Protein AF-A0A284SAA5-F1 (afdb_monomer_lite)

Foldseek 3Di:
DDDDDDDDPVVQVVLVVVLVVLVVLLVVLVVVLVVLCVVQVNDDPDGDLVVSLVSQVVVCVVVVPPDDSNPSSVSNVVSVVVSVVSVVPDDDPPDDDPDPPDDPPLPPLQLDAEEQEFAQPDVPHGHPCSQVVSVVVLCCSCVVVVHDNVRYHAAYRDPVQVDPPRLNHPDPCSVVVVVVCVVPPPSNDDPNDPDPPPPPDDD

Sequence (203 aa):
MPRGRLAPADSADTTLLELEQTAEQIHQLEEVELELAKQLGMSGEDIDSVAVLLKTKNKVLSNGDYSSTLGRPHKLHRLRLQYSRCQRSLPVELEVCPSLPDPPHHVDASRFWAILIGIDDYTYYPLHGCVSDVRSMERYLTEVLGIPSDRIQLLLGSKEHASPEDPMKPSRDHITGALLSIITNSQIAHGDVRDRRNLEKVN

Secondary structure (DSSP, 8-state):
-----PPPTHHHHHHHHHHHHHHHHHHHHHHHHHHHHHHTT--SSS--HHHHHHHHHHHHHHHS--SSTTHHHHHHHHHHHHHHHHHHTS-----PPPPPSS------GGG--EEEEEE---SSS--SSHHHHHHHHHHIIIIIS---GGGEEEEEESGGG-STT-TTS--HHHHHHHHHHHHH-TTS-BTTB--TT-SS---

pLDDT: mean 76.21, std 15.26, range [36.81, 95.94]

Radius of gyration: 23.46 Å; chains: 1; bounding box: 58×45×58 Å

Organism: Armillaria ostoyae (NCBI:txid47428)

Structure (mmCIF, N/CA/C/O backbone):
data_AF-A0A284SAA5-F1
#
_entry.id   AF-A0A284SAA5-F1
#
loop_
_atom_site.group_PDB
_atom_site.id
_atom_site.type_symbol
_atom_site.label_atom_id
_atom_site.label_alt_id
_atom_site.label_comp_id
_atom_site.label_asym_id
_atom_site.label_entity_id
_atom_site.label_seq_id
_atom_site.pdbx_PDB_ins_code
_atom_site.Cartn_x
_atom_site.Cartn_y
_atom_site.Cartn_z
_atom_site.occupancy
_atom_site.B_iso_or_equiv
_atom_site.auth_seq_id
_atom_site.auth_comp_id
_atom_site.auth_asym_id
_atom_site.auth_atom_id
_atom_site.pdbx_PDB_model_num
ATOM 1 N N . MET A 1 1 ? 19.115 7.788 28.101 1.00 36.81 1 MET A N 1
ATOM 2 C CA . MET A 1 1 ? 19.080 9.050 27.333 1.00 36.81 1 MET A CA 1
ATOM 3 C C . MET A 1 1 ? 20.026 8.932 26.142 1.00 36.81 1 MET A C 1
ATOM 5 O O . MET A 1 1 ? 21.224 9.107 26.344 1.00 36.81 1 MET A O 1
ATOM 9 N N . PRO A 1 2 ? 19.575 8.560 24.931 1.00 40.44 2 PRO A N 1
ATOM 10 C CA . PRO A 1 2 ? 20.445 8.617 23.768 1.00 40.44 2 PRO A CA 1
ATOM 11 C C . PRO A 1 2 ? 20.457 10.048 23.217 1.00 40.44 2 PRO A C 1
ATOM 13 O O . PRO A 1 2 ? 19.419 10.685 23.058 1.00 40.44 2 PRO A O 1
ATOM 16 N N . ARG A 1 3 ? 21.668 10.559 22.989 1.00 38.16 3 ARG A N 1
ATOM 17 C CA . ARG A 1 3 ? 21.947 11.874 22.410 1.00 38.16 3 ARG A CA 1
ATOM 18 C C . ARG A 1 3 ? 21.373 11.945 20.995 1.00 38.16 3 ARG A C 1
ATOM 20 O O . ARG A 1 3 ? 21.777 11.160 20.138 1.00 38.16 3 ARG A O 1
ATOM 27 N N . GLY A 1 4 ? 20.480 12.906 20.764 1.00 36.94 4 GLY A N 1
ATOM 28 C CA . GLY A 1 4 ? 20.061 13.312 19.428 1.00 36.94 4 GLY A CA 1
ATOM 29 C C . GLY A 1 4 ? 21.285 13.738 18.626 1.00 36.94 4 GLY A C 1
ATOM 30 O O . GLY A 1 4 ? 21.995 14.673 18.996 1.00 36.94 4 GLY A O 1
ATOM 31 N N . ARG A 1 5 ? 21.575 12.993 17.564 1.00 38.66 5 ARG A N 1
ATOM 32 C CA . ARG A 1 5 ? 22.619 13.321 16.602 1.00 38.66 5 ARG A CA 1
ATOM 33 C C . ARG A 1 5 ? 21.983 14.315 15.624 1.00 38.66 5 ARG A C 1
ATOM 35 O O . ARG A 1 5 ? 21.211 13.895 14.771 1.00 38.66 5 ARG A O 1
ATOM 42 N N . LEU A 1 6 ? 22.238 15.616 15.793 1.00 43.91 6 LEU A N 1
ATOM 43 C CA . LEU A 1 6 ? 21.929 16.597 14.748 1.00 43.91 6 LEU A CA 1
ATOM 44 C C . LEU A 1 6 ? 22.722 16.198 13.497 1.00 43.91 6 LEU A C 1
ATOM 46 O O . LEU A 1 6 ? 23.946 16.063 13.561 1.00 43.91 6 LEU A O 1
ATOM 50 N N . ALA A 1 7 ? 22.026 15.977 12.384 1.00 45.56 7 ALA A N 1
ATOM 51 C CA . ALA A 1 7 ? 22.670 15.890 11.082 1.00 45.56 7 ALA A CA 1
ATOM 52 C C . ALA A 1 7 ? 23.285 17.265 10.742 1.00 45.56 7 ALA A C 1
ATOM 54 O O . ALA A 1 7 ? 22.670 18.290 11.049 1.00 45.56 7 ALA A O 1
ATOM 55 N N . PRO A 1 8 ? 24.496 17.321 10.162 1.00 43.97 8 PRO A N 1
ATOM 56 C CA . PRO A 1 8 ? 25.106 18.582 9.758 1.00 43.97 8 PRO A CA 1
ATOM 57 C C . PRO A 1 8 ? 24.296 19.216 8.618 1.00 43.97 8 PRO A C 1
ATOM 59 O O . PRO A 1 8 ? 23.890 18.520 7.685 1.00 43.97 8 PRO A O 1
ATOM 62 N N . ALA A 1 9 ? 24.083 20.533 8.692 1.00 51.59 9 ALA A N 1
ATOM 63 C CA . ALA A 1 9 ? 23.355 21.321 7.692 1.00 51.59 9 ALA A CA 1
ATOM 64 C C . ALA A 1 9 ? 23.913 21.148 6.260 1.00 51.59 9 ALA A C 1
ATOM 66 O O . ALA A 1 9 ? 23.144 21.168 5.304 1.00 51.59 9 ALA A O 1
ATOM 67 N N . ASP A 1 10 ? 25.207 20.838 6.123 1.00 53.09 10 ASP A N 1
ATOM 68 C CA . ASP A 1 10 ? 25.881 20.550 4.843 1.00 53.09 10 ASP A CA 1
ATOM 69 C C . ASP A 1 10 ? 25.335 19.308 4.102 1.00 53.09 10 ASP A C 1
ATOM 71 O O . ASP A 1 10 ? 25.523 19.156 2.893 1.00 53.09 10 ASP A O 1
ATOM 75 N N . SER A 1 11 ? 24.647 18.397 4.801 1.00 58.50 11 SER A N 1
ATOM 76 C CA . SER A 1 11 ? 24.090 17.177 4.192 1.00 58.50 11 SER A CA 1
ATOM 77 C C . SER A 1 11 ? 22.811 17.423 3.381 1.00 58.50 11 SER A C 1
ATOM 79 O O . SER A 1 11 ? 22.546 16.700 2.420 1.00 58.50 11 SER A O 1
ATOM 81 N N . ALA A 1 12 ? 22.035 18.454 3.725 1.00 60.38 12 ALA A N 1
ATOM 82 C CA . ALA A 1 12 ? 20.797 18.796 3.022 1.00 60.38 12 ALA A CA 1
ATOM 83 C C . ALA A 1 12 ? 21.077 19.477 1.671 1.00 60.38 12 ALA A C 1
ATOM 85 O O . ALA A 1 12 ? 20.437 19.176 0.669 1.00 60.38 12 ALA A O 1
ATOM 86 N N . ASP A 1 13 ? 22.095 20.335 1.626 1.00 65.38 13 ASP A N 1
ATOM 87 C CA . ASP A 1 13 ? 22.487 21.053 0.407 1.00 65.38 13 ASP A CA 1
ATOM 88 C C . ASP A 1 13 ? 23.122 20.104 -0.625 1.00 65.38 13 ASP A C 1
ATOM 90 O O . ASP A 1 13 ? 22.831 20.148 -1.820 1.00 65.38 13 ASP A O 1
ATOM 94 N N . THR A 1 14 ? 23.920 19.144 -0.141 1.00 72.44 14 THR A N 1
ATOM 95 C CA . THR A 1 14 ? 24.509 18.089 -0.980 1.00 72.44 14 THR A CA 1
ATOM 96 C C . THR A 1 14 ? 23.432 17.168 -1.574 1.00 72.44 14 THR A C 1
ATOM 98 O O . THR A 1 14 ? 23.512 16.790 -2.741 1.00 72.44 14 THR A O 1
ATOM 101 N N . THR A 1 15 ? 22.391 16.832 -0.802 1.00 70.44 15 THR A N 1
ATOM 102 C CA . THR A 1 15 ? 21.300 15.954 -1.269 1.00 70.44 15 THR A CA 1
ATOM 103 C C . THR A 1 15 ? 20.369 16.635 -2.274 1.00 70.44 15 THR A C 1
ATOM 105 O O . THR A 1 15 ? 19.866 15.961 -3.174 1.00 70.44 15 THR A O 1
ATOM 108 N N . LEU A 1 16 ? 20.178 17.956 -2.184 1.00 76.56 16 LEU A N 1
ATOM 109 C CA . LEU A 1 16 ? 19.440 18.737 -3.185 1.00 76.56 16 LEU A CA 1
ATOM 110 C C . LEU A 1 16 ? 20.162 18.780 -4.539 1.00 76.56 16 LEU A C 1
ATOM 112 O O . LEU A 1 16 ? 19.539 18.518 -5.567 1.00 76.56 16 LEU A O 1
ATOM 116 N N . LEU A 1 17 ? 21.479 19.009 -4.546 1.00 79.88 17 LEU A N 1
ATOM 117 C CA . LEU A 1 17 ? 22.280 18.986 -5.776 1.00 79.88 17 LEU A CA 1
ATOM 118 C C . LEU A 1 17 ? 22.277 17.603 -6.449 1.00 79.88 17 LEU A C 1
ATOM 120 O O . LEU A 1 17 ? 22.154 17.497 -7.670 1.00 79.88 17 LEU A O 1
ATOM 124 N N . GLU A 1 18 ? 22.372 16.524 -5.667 1.00 79.88 18 GLU A N 1
ATOM 125 C CA . GLU A 1 18 ? 22.265 15.155 -6.190 1.00 79.88 18 GLU A CA 1
ATOM 126 C C . GLU A 1 18 ? 20.869 14.855 -6.766 1.00 79.88 18 GLU A C 1
ATOM 128 O O . GLU A 1 18 ? 20.751 14.137 -7.766 1.00 79.88 18 GLU A O 1
ATOM 133 N N . LEU A 1 19 ? 19.808 15.407 -6.168 1.00 82.56 19 LEU A N 1
ATOM 134 C CA . LEU A 1 19 ? 18.435 15.288 -6.664 1.00 82.56 19 LEU A CA 1
ATOM 135 C C . LEU A 1 19 ? 18.248 15.999 -8.004 1.00 82.56 19 LEU A C 1
ATOM 137 O O . LEU A 1 19 ? 17.677 15.397 -8.915 1.00 82.56 19 LEU A O 1
ATOM 141 N N . GLU A 1 20 ? 18.751 17.226 -8.146 1.00 84.19 20 GLU A N 1
ATOM 142 C CA . GLU A 1 20 ? 18.695 17.984 -9.403 1.00 84.19 20 GLU A CA 1
ATOM 143 C C . GLU A 1 20 ? 19.435 17.253 -10.530 1.00 84.19 20 GLU A C 1
ATOM 145 O O . GLU A 1 20 ? 18.874 17.027 -11.604 1.00 84.19 20 GLU A O 1
ATOM 150 N N . GLN A 1 21 ? 20.653 16.774 -10.262 1.00 86.00 21 GLN A N 1
ATOM 151 C CA . GLN A 1 21 ? 21.430 15.999 -11.236 1.00 86.00 21 GLN A CA 1
ATOM 152 C C . GLN A 1 21 ? 20.744 14.685 -11.622 1.00 86.00 21 GLN A C 1
ATOM 154 O O . GLN A 1 21 ? 20.796 14.254 -12.778 1.00 86.00 21 GLN A O 1
ATOM 159 N N . THR A 1 22 ? 20.103 14.019 -10.661 1.00 84.50 22 THR A N 1
ATOM 160 C CA . THR A 1 22 ? 19.357 12.785 -10.927 1.00 84.50 22 THR A CA 1
ATOM 161 C C . THR A 1 22 ? 18.105 13.077 -11.757 1.00 84.50 22 THR A C 1
ATOM 163 O O . THR A 1 22 ? 17.819 12.322 -12.685 1.00 84.50 22 THR A O 1
ATOM 166 N N . ALA A 1 23 ? 17.393 14.175 -11.481 1.00 86.50 23 ALA A N 1
ATOM 167 C CA . ALA A 1 23 ? 16.218 14.602 -12.241 1.00 86.50 23 ALA A CA 1
ATOM 168 C C . ALA A 1 23 ? 16.563 14.903 -13.705 1.00 86.50 23 ALA A C 1
ATOM 170 O O . ALA A 1 23 ? 15.871 14.435 -14.609 1.00 86.50 23 ALA A O 1
ATOM 171 N N . GLU A 1 24 ? 17.672 15.601 -13.953 1.00 88.31 24 GLU A N 1
ATOM 172 C CA . GLU A 1 24 ? 18.126 15.897 -15.313 1.00 88.31 24 GLU A CA 1
ATOM 173 C C . GLU A 1 24 ? 18.478 14.613 -16.086 1.00 88.31 24 GLU A C 1
ATOM 175 O O . GLU A 1 24 ? 18.080 14.435 -17.239 1.00 88.31 24 GLU A O 1
ATOM 180 N N . GLN A 1 25 ? 19.151 13.655 -15.435 1.00 86.44 25 GLN A N 1
ATOM 181 C CA . GLN A 1 25 ? 19.446 12.355 -16.047 1.00 86.44 25 GLN A CA 1
ATOM 182 C C . GLN A 1 25 ? 18.196 11.505 -16.301 1.00 86.44 25 GLN A C 1
ATOM 184 O O . GLN A 1 25 ? 18.177 10.736 -17.266 1.00 86.44 25 GLN A O 1
ATOM 189 N N . ILE A 1 26 ? 17.177 11.600 -15.439 1.00 88.25 26 ILE A N 1
ATOM 190 C CA . ILE A 1 26 ? 15.879 10.951 -15.657 1.00 88.25 26 ILE A CA 1
ATOM 191 C C . ILE A 1 26 ? 15.242 11.535 -16.915 1.00 88.25 26 ILE A C 1
ATOM 193 O O . ILE A 1 26 ? 14.952 10.771 -17.832 1.00 88.25 26 ILE A O 1
ATOM 197 N N . HIS A 1 27 ? 15.135 12.862 -17.008 1.00 88.00 27 HIS A N 1
ATOM 198 C CA . HIS A 1 27 ? 14.504 13.540 -18.139 1.00 88.00 27 HIS A CA 1
ATOM 199 C C . HIS A 1 27 ? 15.130 13.146 -19.488 1.00 88.00 27 HIS A C 1
ATOM 201 O O . HIS A 1 27 ? 14.430 12.766 -20.424 1.00 88.00 27 HIS A O 1
ATOM 207 N N . GLN A 1 28 ? 16.464 13.106 -19.568 1.00 84.44 28 GLN A N 1
ATOM 208 C CA . GLN A 1 28 ? 17.183 12.685 -20.782 1.00 84.44 28 GLN A CA 1
ATOM 209 C C . GLN A 1 28 ? 16.913 11.227 -21.196 1.00 84.44 28 GLN A C 1
ATOM 211 O O . GLN A 1 28 ? 17.099 10.848 -22.355 1.00 84.44 28 GLN A O 1
ATOM 216 N N . LEU A 1 29 ? 16.550 10.363 -20.247 1.00 84.12 29 LEU A N 1
ATOM 217 C CA . LEU A 1 29 ? 16.277 8.952 -20.505 1.00 84.12 29 LEU A CA 1
ATOM 218 C C . LEU A 1 29 ? 14.786 8.667 -20.734 1.00 84.12 29 LEU A C 1
ATOM 220 O O . LEU A 1 29 ? 14.468 7.623 -21.301 1.00 84.12 29 LEU A O 1
ATOM 224 N N . GLU A 1 30 ? 13.890 9.583 -20.371 1.00 85.94 30 GLU A N 1
ATOM 225 C CA . GLU A 1 30 ? 12.446 9.466 -20.611 1.00 85.94 30 GLU A CA 1
ATOM 226 C C . GLU A 1 30 ? 12.093 9.498 -22.097 1.00 85.94 30 GLU A C 1
ATOM 228 O O . GLU A 1 30 ? 11.269 8.706 -22.552 1.00 85.94 30 GLU A O 1
ATOM 233 N N . GLU A 1 31 ? 12.794 10.307 -22.894 1.00 84.31 31 GLU A N 1
ATOM 234 C CA . GLU A 1 31 ? 12.625 10.310 -24.355 1.00 84.31 31 GLU A CA 1
ATOM 235 C C . GLU A 1 31 ? 12.902 8.930 -24.979 1.00 84.31 31 GLU A C 1
ATOM 237 O O . GLU A 1 31 ? 12.264 8.517 -25.948 1.00 84.31 31 GLU A O 1
ATOM 242 N N . VAL A 1 32 ? 13.828 8.173 -24.387 1.00 82.44 32 VAL A N 1
ATOM 243 C CA . VAL A 1 32 ? 14.193 6.816 -24.821 1.00 82.44 32 VAL A CA 1
ATOM 244 C C . VAL A 1 32 ? 13.094 5.822 -24.490 1.00 82.44 32 VAL A C 1
ATOM 246 O O . VAL A 1 32 ? 12.828 4.908 -25.266 1.00 82.44 32 VAL A O 1
ATOM 249 N N . GLU A 1 33 ? 12.473 5.980 -23.324 1.00 84.00 33 GLU A N 1
ATOM 250 C CA . GLU A 1 33 ? 11.351 5.154 -22.894 1.00 84.00 33 GLU A CA 1
ATOM 251 C C . GLU A 1 33 ? 10.136 5.372 -23.800 1.00 84.00 33 GLU A C 1
ATOM 253 O O . GLU A 1 33 ? 9.520 4.396 -24.227 1.00 84.00 33 GLU A O 1
ATOM 258 N N . LEU A 1 34 ? 9.859 6.624 -24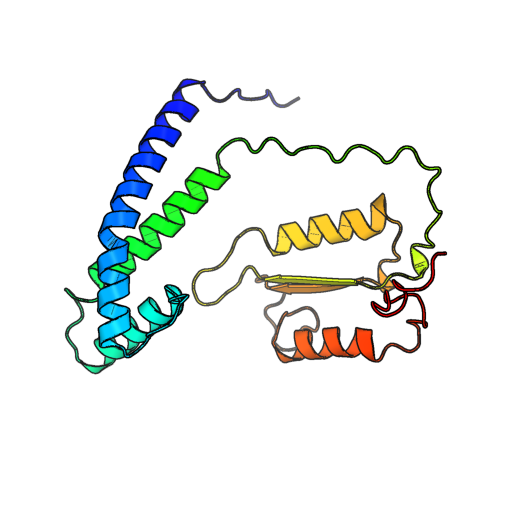.181 1.00 84.88 34 LEU A N 1
ATOM 259 C CA . LEU A 1 34 ? 8.816 6.967 -25.150 1.00 84.88 34 LEU A CA 1
ATOM 260 C C . LEU A 1 34 ? 9.066 6.318 -26.517 1.00 84.88 34 LEU A C 1
ATOM 262 O O . LEU A 1 34 ? 8.145 5.771 -27.127 1.00 84.88 34 LEU A O 1
ATOM 266 N N . GLU A 1 35 ? 10.308 6.345 -27.001 1.00 84.81 35 GLU A N 1
ATOM 267 C CA . GLU A 1 35 ? 10.675 5.706 -28.267 1.00 84.81 35 GLU A CA 1
ATOM 268 C C . GLU A 1 35 ? 10.517 4.177 -28.198 1.00 84.81 35 GLU A C 1
ATOM 270 O O . GLU A 1 35 ? 9.934 3.561 -29.093 1.00 84.81 35 GLU A O 1
ATOM 275 N N . LEU A 1 36 ? 10.947 3.549 -27.100 1.00 83.56 36 LEU A N 1
ATOM 276 C CA . LEU A 1 36 ? 10.760 2.111 -26.881 1.00 83.56 36 LEU A CA 1
ATOM 277 C C . LEU A 1 36 ? 9.282 1.727 -26.776 1.00 83.56 36 LEU A C 1
ATOM 279 O O . LEU A 1 36 ? 8.876 0.707 -27.333 1.00 83.56 36 LEU A O 1
ATOM 283 N N . ALA A 1 37 ? 8.466 2.543 -26.108 1.00 85.25 37 ALA A N 1
ATOM 284 C CA . ALA A 1 37 ? 7.028 2.336 -26.009 1.00 85.25 37 ALA A CA 1
ATOM 285 C C . ALA A 1 37 ? 6.376 2.326 -27.401 1.00 85.25 37 ALA A C 1
ATOM 287 O O . ALA A 1 37 ? 5.660 1.377 -27.734 1.00 85.25 37 ALA A O 1
ATOM 288 N N . LYS A 1 38 ? 6.716 3.296 -28.264 1.00 86.44 38 LYS A N 1
ATOM 289 C CA . LYS A 1 38 ? 6.265 3.330 -29.668 1.00 86.44 38 LYS A CA 1
ATOM 290 C C . LYS A 1 38 ? 6.687 2.074 -30.432 1.00 86.44 38 LYS A C 1
ATOM 292 O O . LYS A 1 38 ? 5.850 1.438 -31.071 1.00 86.44 38 LYS A O 1
ATOM 297 N N . GLN A 1 39 ? 7.950 1.657 -30.314 1.00 83.38 39 GLN A N 1
ATOM 298 C CA . GLN A 1 39 ? 8.472 0.439 -30.957 1.00 83.38 39 GLN A CA 1
ATOM 299 C C . GLN A 1 39 ? 7.820 -0.862 -30.461 1.00 83.38 39 GLN A C 1
ATOM 301 O O . GLN A 1 39 ? 7.919 -1.903 -31.120 1.00 83.38 39 GLN A O 1
ATOM 306 N N . LEU A 1 40 ? 7.192 -0.830 -29.287 1.00 80.75 40 LEU A N 1
ATOM 307 C CA . LEU A 1 40 ? 6.469 -1.945 -28.676 1.00 80.75 40 LEU A CA 1
ATOM 308 C C . LEU A 1 40 ? 4.948 -1.850 -28.874 1.00 80.75 40 LEU A C 1
ATOM 310 O O . LEU A 1 40 ? 4.218 -2.682 -28.331 1.00 80.75 40 LEU A O 1
ATOM 314 N N . GLY A 1 41 ? 4.464 -0.857 -29.630 1.00 82.62 41 GLY A N 1
ATOM 315 C CA . GLY A 1 41 ? 3.034 -0.627 -29.851 1.00 82.62 41 GLY A CA 1
ATOM 316 C C . GLY A 1 41 ? 2.288 -0.176 -28.591 1.00 82.62 41 GLY A C 1
ATOM 317 O O . GLY A 1 41 ? 1.088 -0.401 -28.468 1.00 82.62 41 GLY A O 1
ATOM 318 N N . MET A 1 42 ? 2.997 0.414 -27.628 1.00 79.81 42 MET A N 1
ATOM 319 C CA . MET A 1 42 ? 2.431 1.003 -26.419 1.00 79.81 42 MET A CA 1
ATOM 320 C C . MET A 1 42 ? 2.243 2.499 -26.668 1.00 79.81 42 MET A C 1
ATOM 322 O O . MET A 1 42 ? 3.152 3.290 -26.444 1.00 79.81 42 MET A O 1
ATOM 326 N N . SER A 1 43 ? 1.080 2.882 -27.195 1.00 69.00 43 SER A N 1
ATOM 327 C CA . SER A 1 43 ? 0.691 4.285 -27.365 1.00 69.00 43 SER A CA 1
ATOM 328 C C . SER A 1 43 ? -0.531 4.588 -26.501 1.00 69.00 43 SER A C 1
ATOM 330 O O . SER A 1 43 ? -1.583 3.981 -26.701 1.00 69.00 43 SER A O 1
ATOM 332 N N . GLY A 1 44 ? -0.393 5.516 -25.561 1.00 68.12 44 GLY A N 1
ATOM 333 C CA . GLY A 1 44 ? -1.453 5.988 -24.673 1.00 68.12 44 GLY A CA 1
ATOM 334 C C . GLY A 1 44 ? -1.059 7.320 -24.037 1.00 68.12 44 GLY A C 1
ATOM 335 O O . GLY A 1 44 ? 0.103 7.715 -24.121 1.00 68.12 44 GLY A O 1
ATOM 336 N N . GLU A 1 45 ? -2.031 8.009 -23.439 1.00 67.69 45 GLU A N 1
ATOM 337 C CA . GLU A 1 45 ? -1.833 9.292 -22.741 1.00 67.69 45 GLU A CA 1
ATOM 338 C C . GLU A 1 45 ? -0.978 9.131 -21.467 1.00 67.69 45 GLU A C 1
ATOM 340 O O . GLU A 1 45 ? -0.320 10.074 -21.042 1.00 67.69 45 GLU A O 1
ATOM 345 N N . ASP A 1 46 ? -0.912 7.905 -20.931 1.00 70.19 46 ASP A N 1
ATOM 346 C CA . ASP A 1 46 ? -0.053 7.500 -19.819 1.00 70.19 46 ASP A CA 1
ATOM 347 C C . ASP A 1 46 ? 0.702 6.208 -20.191 1.00 70.19 46 ASP A C 1
ATOM 349 O O . ASP A 1 46 ? 0.105 5.143 -20.391 1.00 70.19 46 ASP A O 1
ATOM 353 N N . ILE A 1 47 ? 2.018 6.313 -20.388 1.00 76.69 47 ILE A N 1
ATOM 354 C CA . ILE A 1 47 ? 2.875 5.183 -20.760 1.00 76.69 47 ILE A CA 1
ATOM 355 C C . ILE A 1 47 ? 3.417 4.558 -19.477 1.00 76.69 47 ILE A C 1
ATOM 357 O O . ILE A 1 47 ? 4.290 5.118 -18.821 1.00 76.69 47 ILE A O 1
ATOM 361 N N . ASP A 1 48 ? 2.941 3.353 -19.156 1.00 82.06 48 ASP A N 1
ATOM 362 C CA . ASP A 1 48 ? 3.445 2.581 -18.018 1.00 82.06 48 ASP A CA 1
ATOM 363 C C . ASP A 1 48 ? 4.908 2.158 -18.249 1.00 82.06 48 ASP A C 1
ATOM 365 O O . ASP A 1 48 ? 5.213 1.181 -18.944 1.00 82.06 48 ASP A O 1
ATOM 369 N N . SER A 1 49 ? 5.817 2.896 -17.615 1.00 77.88 49 SER A N 1
ATOM 370 C CA . SER A 1 49 ? 7.260 2.667 -17.609 1.00 77.88 49 SER A CA 1
ATOM 371 C C . SER A 1 49 ? 7.661 1.245 -17.195 1.00 77.88 49 SER A C 1
ATOM 373 O O . SER A 1 49 ? 8.601 0.664 -17.745 1.00 77.88 49 SER A O 1
ATOM 375 N N . VAL A 1 50 ? 6.950 0.643 -16.234 1.00 79.56 50 VAL A N 1
ATOM 376 C CA . VAL A 1 50 ? 7.238 -0.719 -15.759 1.00 79.56 50 VAL A CA 1
ATOM 377 C C . VAL A 1 50 ? 6.854 -1.728 -16.833 1.00 79.56 50 VAL A C 1
ATOM 379 O O . VAL A 1 50 ? 7.625 -2.649 -17.128 1.00 79.56 50 VAL A O 1
ATOM 382 N N . ALA A 1 51 ? 5.706 -1.529 -17.477 1.00 83.56 51 ALA A N 1
ATOM 383 C CA . ALA A 1 51 ? 5.287 -2.356 -18.598 1.00 83.56 51 ALA A CA 1
ATOM 384 C C . ALA A 1 51 ? 6.228 -2.216 -19.809 1.00 83.56 51 ALA A C 1
ATOM 386 O O . ALA A 1 51 ? 6.531 -3.230 -20.448 1.00 83.56 51 ALA A O 1
ATOM 387 N N . VAL A 1 52 ? 6.746 -1.015 -20.100 1.00 84.06 52 VAL A N 1
ATOM 388 C CA . VAL A 1 52 ? 7.757 -0.799 -21.153 1.00 84.06 52 VAL A CA 1
ATOM 389 C C . VAL A 1 52 ? 9.042 -1.560 -20.828 1.00 84.06 52 VAL A C 1
ATOM 391 O O . VAL A 1 52 ? 9.554 -2.288 -21.684 1.00 84.06 52 VAL A O 1
ATOM 394 N N . LEU A 1 53 ? 9.541 -1.473 -19.591 1.00 81.94 53 LEU A N 1
ATOM 395 C CA . LEU A 1 53 ? 10.734 -2.200 -19.150 1.00 81.94 53 LEU A CA 1
ATOM 396 C C . LEU A 1 53 ? 10.550 -3.722 -19.263 1.00 81.94 53 LEU A C 1
ATOM 398 O O . LEU A 1 53 ? 11.411 -4.410 -19.816 1.00 81.94 53 LEU A O 1
ATOM 402 N N . LEU A 1 54 ? 9.421 -4.252 -18.782 1.00 81.25 54 LEU A N 1
ATOM 403 C CA . LEU A 1 54 ? 9.105 -5.683 -18.833 1.00 81.25 54 LEU A CA 1
ATOM 404 C C . LEU A 1 54 ? 8.983 -6.193 -20.272 1.00 81.25 54 LEU A C 1
ATOM 406 O O . LEU A 1 54 ? 9.574 -7.217 -20.618 1.00 81.25 54 LEU A O 1
ATOM 410 N N . LYS A 1 55 ? 8.264 -5.473 -21.139 1.00 82.00 55 LYS A N 1
ATOM 411 C CA . LYS A 1 55 ? 8.131 -5.846 -22.554 1.00 82.00 55 LYS A CA 1
ATOM 412 C C . LYS A 1 55 ? 9.454 -5.743 -23.304 1.00 82.00 55 LYS A C 1
ATOM 414 O O . LYS A 1 55 ? 9.765 -6.641 -24.085 1.00 82.00 55 LYS A O 1
ATOM 419 N N . THR A 1 56 ? 10.257 -4.712 -23.036 1.00 81.94 56 THR A N 1
ATOM 420 C CA . THR A 1 56 ? 11.607 -4.581 -23.608 1.00 81.94 56 THR A CA 1
ATOM 421 C C . THR A 1 56 ? 12.471 -5.768 -23.200 1.00 81.94 56 THR A C 1
ATOM 423 O O . THR A 1 56 ? 13.087 -6.404 -24.053 1.00 81.94 56 THR A O 1
ATOM 426 N N . LYS A 1 57 ? 12.450 -6.139 -21.914 1.00 81.56 57 LYS A N 1
ATOM 427 C CA . LYS A 1 57 ? 13.163 -7.309 -21.394 1.00 81.56 57 LYS A CA 1
ATOM 428 C C . LYS A 1 57 ? 12.724 -8.598 -22.092 1.00 81.56 57 LYS A C 1
ATOM 430 O O . LYS A 1 57 ? 13.575 -9.349 -22.555 1.00 81.56 57 LYS A O 1
ATOM 435 N N . ASN A 1 58 ? 11.420 -8.829 -22.234 1.00 80.88 58 ASN A N 1
ATOM 436 C CA . ASN A 1 58 ? 10.887 -10.020 -22.905 1.00 80.88 58 ASN A CA 1
ATOM 437 C C . ASN A 1 58 ? 11.267 -10.084 -24.395 1.00 80.88 58 ASN A C 1
ATOM 439 O O . ASN A 1 58 ? 11.607 -11.153 -24.905 1.00 80.88 58 ASN A O 1
ATOM 443 N N . LYS A 1 59 ? 11.275 -8.940 -25.089 1.00 79.12 59 LYS A N 1
ATOM 444 C CA . LYS A 1 59 ? 11.706 -8.839 -26.492 1.00 79.12 59 LYS A CA 1
ATOM 445 C C . LYS A 1 59 ? 13.200 -9.133 -26.653 1.00 79.12 59 LYS A C 1
ATOM 447 O O . LYS A 1 59 ? 13.582 -9.868 -27.557 1.00 79.12 59 LYS A O 1
ATOM 452 N N . VAL A 1 60 ? 14.035 -8.615 -25.753 1.00 78.75 60 VAL A N 1
ATOM 453 C CA . VAL A 1 60 ? 15.487 -8.861 -25.738 1.00 78.75 60 VAL A CA 1
ATOM 454 C C . VAL A 1 60 ? 15.811 -10.328 -25.447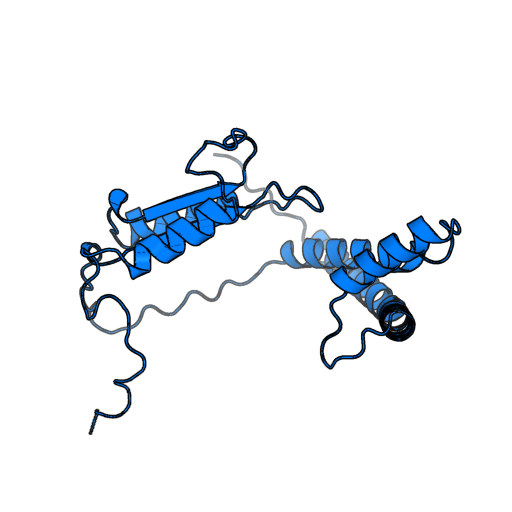 1.00 78.75 60 VAL A C 1
ATOM 456 O O . VAL A 1 60 ? 16.599 -10.928 -26.176 1.00 78.75 60 VAL A O 1
ATOM 459 N N . LEU A 1 61 ? 15.147 -10.927 -24.450 1.00 75.38 61 LEU A N 1
ATOM 460 C CA . LEU A 1 61 ? 15.251 -12.360 -24.132 1.00 75.38 61 LEU A CA 1
ATOM 461 C C . LEU A 1 61 ? 14.944 -13.246 -25.353 1.00 75.38 61 LEU A C 1
ATOM 463 O O . LEU A 1 61 ? 15.535 -14.311 -25.499 1.00 75.38 61 LEU A O 1
ATOM 467 N N . SER A 1 62 ? 14.041 -12.797 -26.229 1.00 74.69 62 SER A N 1
ATOM 468 C CA . SER A 1 62 ? 13.620 -13.541 -27.422 1.00 74.69 62 SER A CA 1
ATOM 469 C C . SER A 1 62 ? 14.561 -13.367 -28.626 1.00 74.69 62 SER A C 1
ATOM 471 O O . SER A 1 62 ? 14.631 -14.262 -29.462 1.00 74.69 62 SER A O 1
ATOM 473 N N . ASN A 1 63 ? 15.292 -12.246 -28.720 1.00 68.44 63 ASN A N 1
ATOM 474 C CA . ASN A 1 63 ? 16.118 -11.889 -29.887 1.00 68.44 63 ASN A CA 1
ATOM 475 C C . ASN A 1 63 ? 17.640 -12.039 -29.680 1.00 68.44 63 ASN A C 1
ATOM 477 O O . ASN A 1 63 ? 18.388 -11.886 -30.640 1.00 68.44 63 ASN A O 1
ATOM 481 N N . GLY A 1 64 ? 18.123 -12.317 -28.464 1.00 60.62 64 GLY A N 1
ATOM 482 C CA . GLY A 1 64 ? 19.542 -12.612 -28.189 1.00 60.62 64 GLY A CA 1
ATOM 483 C C . GLY A 1 64 ? 20.489 -11.402 -28.095 1.00 60.62 64 GLY A C 1
ATOM 484 O O . GLY A 1 64 ? 21.614 -11.556 -27.625 1.00 60.62 64 GLY A O 1
ATOM 485 N N . ASP A 1 65 ? 20.042 -10.194 -28.447 1.00 61.22 65 ASP A N 1
ATOM 486 C CA . ASP A 1 65 ? 20.834 -8.955 -28.378 1.00 61.22 65 ASP A CA 1
ATOM 487 C C . ASP A 1 65 ? 20.677 -8.252 -27.014 1.00 61.22 65 ASP A C 1
ATOM 489 O O . ASP A 1 65 ? 19.904 -7.309 -26.837 1.00 61.22 65 ASP A O 1
ATOM 493 N N . TYR A 1 66 ? 21.397 -8.752 -26.006 1.00 58.81 66 TYR A N 1
ATOM 494 C CA . TYR A 1 66 ? 21.198 -8.380 -24.596 1.00 58.81 66 TYR A CA 1
ATOM 495 C C . TYR A 1 66 ? 21.705 -6.992 -24.178 1.00 58.81 66 TYR A C 1
ATOM 497 O O . TYR A 1 66 ? 21.247 -6.457 -23.167 1.00 58.81 66 TYR A O 1
ATOM 505 N N . SER A 1 67 ? 22.695 -6.427 -24.874 1.00 60.25 67 SER A N 1
ATOM 506 C CA . SER A 1 67 ? 23.595 -5.459 -24.226 1.00 60.25 67 SER A CA 1
ATOM 507 C C . SER A 1 67 ? 23.230 -3.983 -24.435 1.00 60.25 67 SER A C 1
ATOM 509 O O . SER A 1 67 ? 23.277 -3.206 -23.482 1.00 60.25 67 SER A O 1
ATOM 511 N N . SER A 1 68 ? 22.835 -3.569 -25.642 1.00 62.34 68 SER A N 1
ATOM 512 C CA . SER A 1 68 ? 22.677 -2.138 -25.966 1.00 62.34 68 SER A CA 1
ATOM 513 C C . SER A 1 68 ? 21.268 -1.592 -25.704 1.00 62.34 68 SER A C 1
ATOM 515 O O . SER A 1 68 ? 21.116 -0.454 -25.261 1.00 62.34 68 SER A O 1
ATOM 517 N N . THR A 1 69 ? 20.233 -2.402 -25.929 1.00 67.06 69 THR A N 1
ATOM 518 C CA . THR A 1 69 ? 18.821 -1.982 -25.876 1.00 67.06 69 THR A CA 1
ATOM 519 C C . THR A 1 69 ? 18.262 -1.920 -24.453 1.00 67.06 69 THR A C 1
ATOM 521 O O . THR A 1 69 ? 17.457 -1.043 -24.150 1.00 67.06 69 THR A O 1
ATOM 524 N N . LEU A 1 70 ? 18.721 -2.793 -23.549 1.00 74.56 70 LEU A N 1
ATOM 525 C CA . LEU A 1 70 ? 18.212 -2.872 -22.173 1.00 74.56 70 LEU A CA 1
ATOM 526 C C . LEU A 1 70 ? 18.968 -1.967 -21.179 1.00 74.56 70 LEU A C 1
ATOM 528 O O . LEU A 1 70 ? 18.448 -1.648 -20.108 1.00 74.56 70 LEU A O 1
ATOM 532 N N . GLY A 1 71 ? 20.178 -1.515 -21.525 1.00 77.38 71 GLY A N 1
ATOM 533 C CA . GLY A 1 71 ? 21.022 -0.717 -20.629 1.00 77.38 71 GLY A CA 1
ATOM 534 C C . GLY A 1 71 ? 20.408 0.633 -20.241 1.00 77.38 71 GLY A C 1
ATOM 535 O O . GLY A 1 71 ? 20.462 1.025 -19.074 1.00 77.38 71 GLY A O 1
ATOM 536 N N . ARG A 1 72 ? 19.774 1.332 -21.195 1.00 81.00 72 ARG A N 1
ATOM 537 C CA . ARG A 1 72 ? 19.164 2.654 -20.955 1.00 81.00 72 ARG A CA 1
ATOM 538 C C . ARG A 1 72 ? 17.888 2.568 -20.097 1.00 81.00 72 ARG A C 1
ATOM 540 O O . ARG A 1 72 ? 17.844 3.278 -19.093 1.00 81.00 72 ARG A O 1
ATOM 547 N N . PRO A 1 73 ? 16.919 1.670 -20.373 1.00 79.06 73 PRO A N 1
ATOM 548 C CA . PRO A 1 73 ? 15.755 1.466 -19.501 1.00 79.06 73 PRO A CA 1
ATOM 549 C C . PRO A 1 73 ? 16.120 1.027 -18.080 1.00 79.06 73 PRO A C 1
ATOM 551 O O . PRO A 1 73 ? 15.558 1.533 -17.110 1.00 79.06 73 PRO A O 1
ATOM 554 N N . HIS A 1 74 ? 17.104 0.132 -17.924 1.00 81.44 74 HIS A N 1
ATOM 555 C CA . HIS A 1 74 ? 17.584 -0.250 -16.594 1.00 81.44 74 HIS A CA 1
ATOM 556 C C . HIS A 1 74 ? 18.204 0.927 -15.841 1.00 81.44 74 HIS A C 1
ATOM 558 O O . HIS A 1 74 ? 17.957 1.085 -14.643 1.00 81.44 74 HIS A O 1
ATOM 564 N N . LYS A 1 75 ? 18.995 1.758 -16.534 1.00 85.56 75 LYS A N 1
ATOM 565 C CA . LYS A 1 75 ? 19.573 2.971 -15.950 1.00 85.56 75 LYS A CA 1
ATOM 566 C C . LYS A 1 75 ? 18.475 3.940 -15.506 1.00 85.56 75 LYS A C 1
ATOM 568 O O . LYS A 1 75 ? 18.543 4.410 -14.375 1.00 85.56 75 LYS A O 1
ATOM 573 N N . LEU A 1 76 ? 17.459 4.177 -16.339 1.00 83.75 76 LEU A N 1
ATOM 574 C CA . LEU A 1 76 ? 16.317 5.040 -16.017 1.00 83.75 76 LEU A CA 1
ATOM 575 C C . LEU A 1 76 ? 15.563 4.545 -14.779 1.00 83.75 76 LEU A C 1
ATOM 577 O O . LEU A 1 76 ? 15.360 5.305 -13.837 1.00 83.75 76 LEU A O 1
ATOM 581 N N . HIS A 1 77 ? 15.215 3.257 -14.734 1.00 83.19 77 HIS A N 1
ATOM 582 C CA . HIS A 1 77 ? 14.532 2.670 -13.582 1.00 83.19 77 HIS A CA 1
ATOM 583 C C . HIS A 1 77 ? 15.348 2.822 -12.287 1.00 83.19 77 HIS A C 1
ATOM 585 O O . HIS A 1 77 ? 14.809 3.184 -11.241 1.00 83.19 77 HIS A O 1
ATOM 591 N N . ARG A 1 78 ? 16.668 2.603 -12.358 1.00 85.88 78 ARG A N 1
ATOM 592 C CA . ARG A 1 78 ? 17.563 2.789 -11.210 1.00 85.88 78 ARG A CA 1
ATOM 593 C C . ARG A 1 78 ? 17.622 4.249 -10.757 1.00 85.88 78 ARG A C 1
ATOM 595 O O . ARG A 1 78 ? 17.588 4.493 -9.556 1.00 85.88 78 ARG A O 1
ATOM 602 N N . LEU A 1 79 ? 17.712 5.195 -11.695 1.00 83.94 79 LEU A N 1
ATOM 603 C CA . LEU A 1 79 ? 17.733 6.628 -11.391 1.00 83.94 79 LEU A CA 1
ATOM 604 C C . LEU A 1 79 ? 16.419 7.081 -10.752 1.00 83.94 79 LEU A C 1
ATOM 606 O O . LEU A 1 79 ? 16.463 7.756 -9.732 1.00 83.94 79 LEU A O 1
ATOM 610 N N . ARG A 1 80 ? 15.264 6.640 -11.266 1.00 85.81 80 ARG A N 1
ATOM 611 C CA . ARG A 1 80 ? 13.953 6.907 -10.648 1.00 85.81 80 ARG A CA 1
ATOM 612 C C . ARG A 1 80 ? 13.881 6.375 -9.218 1.00 85.81 80 ARG A C 1
ATOM 614 O O . ARG A 1 80 ? 13.473 7.097 -8.316 1.00 85.81 80 ARG A O 1
ATOM 621 N N . LEU A 1 81 ? 14.353 5.148 -8.984 1.00 82.88 81 LEU A N 1
ATOM 622 C CA . LEU A 1 81 ? 14.413 4.576 -7.637 1.00 82.88 81 LEU A CA 1
ATOM 623 C C . LEU A 1 81 ? 15.331 5.384 -6.704 1.00 82.88 81 LEU A C 1
ATOM 625 O O . LEU A 1 81 ? 15.001 5.572 -5.534 1.00 82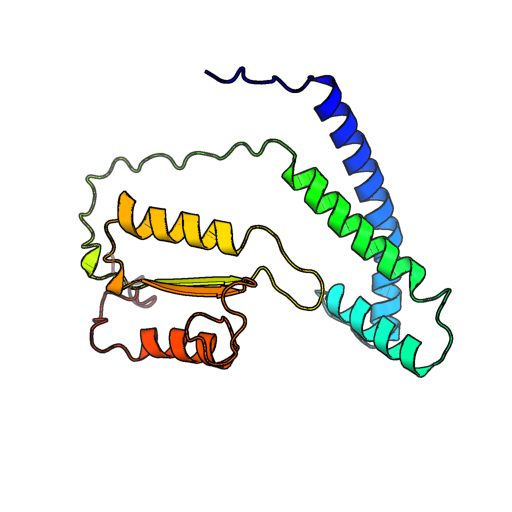.88 81 LEU A O 1
ATOM 629 N N . GLN A 1 82 ? 16.476 5.854 -7.205 1.00 84.00 82 GLN A N 1
ATOM 630 C CA . GLN A 1 82 ? 17.394 6.707 -6.450 1.00 84.00 82 GLN A CA 1
ATOM 631 C C . GLN A 1 82 ? 16.752 8.058 -6.125 1.00 84.00 82 GLN A C 1
ATOM 633 O O . GLN A 1 82 ? 16.742 8.446 -4.961 1.00 84.00 82 GLN A O 1
ATOM 638 N N . TYR A 1 83 ? 16.142 8.713 -7.113 1.00 83.75 83 TYR A N 1
ATOM 639 C CA . TYR A 1 83 ? 15.421 9.970 -6.943 1.00 83.75 83 TYR A CA 1
ATOM 640 C C . TYR A 1 83 ? 14.331 9.845 -5.876 1.00 83.75 83 TYR A C 1
ATOM 642 O O . TYR A 1 83 ? 14.325 10.610 -4.918 1.00 83.75 83 TYR A O 1
ATOM 650 N N . SER A 1 84 ? 13.477 8.817 -5.953 1.00 79.31 84 SER A N 1
ATOM 651 C CA . SER A 1 84 ? 12.430 8.585 -4.950 1.00 79.31 84 SER A CA 1
ATOM 652 C C . SER A 1 84 ? 12.987 8.341 -3.544 1.00 79.31 84 SER A C 1
ATOM 654 O O . SER A 1 84 ? 12.375 8.752 -2.561 1.00 79.31 84 SER A O 1
ATOM 656 N N . ARG A 1 85 ? 14.141 7.673 -3.415 1.00 80.62 85 ARG A N 1
ATOM 657 C CA . ARG A 1 85 ? 14.797 7.468 -2.112 1.00 80.62 85 ARG A CA 1
ATOM 658 C C . ARG A 1 85 ? 15.341 8.777 -1.547 1.00 80.62 85 ARG A C 1
ATOM 660 O O . ARG A 1 85 ? 15.070 9.072 -0.388 1.00 80.62 85 ARG A O 1
ATOM 667 N N . CYS A 1 86 ? 16.050 9.555 -2.363 1.00 77.19 86 CYS A N 1
ATOM 668 C CA . CYS A 1 86 ? 16.583 10.860 -1.974 1.00 77.19 86 CYS A CA 1
ATOM 669 C C . CYS A 1 86 ? 15.453 11.843 -1.624 1.00 77.19 86 CYS A C 1
ATOM 671 O O . CYS A 1 86 ? 15.536 12.566 -0.635 1.00 77.19 86 CYS A O 1
ATOM 673 N N . GLN A 1 87 ? 14.347 11.804 -2.366 1.00 77.81 87 GLN A N 1
ATOM 674 C CA . GLN A 1 87 ? 13.174 12.627 -2.093 1.00 77.81 87 GLN A CA 1
ATOM 675 C C . GLN A 1 87 ? 12.513 12.256 -0.759 1.00 77.81 87 GLN A C 1
ATOM 677 O O . GLN A 1 87 ? 12.133 13.138 -0.002 1.00 77.81 87 GLN A O 1
ATOM 682 N N . ARG A 1 88 ? 12.423 10.962 -0.420 1.00 72.31 88 ARG A N 1
ATOM 683 C CA . ARG A 1 88 ? 11.906 10.515 0.889 1.00 72.31 88 ARG A CA 1
ATOM 684 C C . ARG A 1 88 ? 12.809 10.878 2.065 1.00 72.31 88 ARG A C 1
ATOM 686 O O . ARG A 1 88 ? 12.325 10.926 3.189 1.00 72.31 88 ARG A O 1
ATOM 693 N N . SER A 1 89 ? 14.107 11.076 1.832 1.00 70.31 89 SER A N 1
ATOM 694 C CA . SER A 1 89 ? 15.026 11.548 2.873 1.00 70.31 89 SER A CA 1
ATOM 695 C C . SER A 1 89 ? 14.962 13.057 3.108 1.00 70.31 89 SER A C 1
ATOM 697 O O . SER A 1 89 ? 15.549 13.527 4.082 1.00 70.31 89 SER A O 1
ATOM 699 N N . LEU A 1 90 ? 14.255 13.811 2.258 1.00 76.44 90 LEU A N 1
ATOM 700 C CA . LEU A 1 90 ? 13.994 15.220 2.521 1.00 76.44 90 LEU A CA 1
ATOM 701 C C . LEU A 1 90 ? 12.988 15.362 3.674 1.00 76.44 90 LEU A C 1
ATOM 703 O O . LEU A 1 90 ? 12.052 14.562 3.775 1.00 76.44 90 LEU A O 1
ATOM 707 N N . PRO A 1 91 ? 13.151 16.375 4.541 1.00 68.19 91 PRO A N 1
ATOM 708 C CA . PRO A 1 91 ? 12.174 16.660 5.577 1.00 68.19 91 PRO A CA 1
ATOM 709 C C . PRO A 1 91 ? 10.822 16.974 4.930 1.00 68.19 91 PRO A C 1
ATOM 711 O O . PRO A 1 91 ? 10.689 17.948 4.193 1.00 68.19 91 PRO A O 1
ATOM 714 N N . VAL A 1 92 ? 9.819 16.143 5.211 1.00 64.31 92 VAL A N 1
ATOM 715 C CA . VAL A 1 92 ? 8.425 16.443 4.885 1.00 64.31 92 VAL A CA 1
ATOM 716 C C . VAL A 1 92 ? 7.830 17.152 6.090 1.00 64.31 92 VAL A C 1
ATOM 718 O O . VAL A 1 92 ? 7.726 16.569 7.171 1.00 64.31 92 VAL A O 1
ATOM 721 N N . GLU A 1 93 ? 7.453 18.413 5.910 1.00 60.81 93 GLU A N 1
ATOM 722 C CA . GLU A 1 93 ? 6.623 19.116 6.878 1.00 60.81 93 GLU A CA 1
ATOM 723 C C . GLU A 1 93 ? 5.218 18.513 6.794 1.00 60.81 93 GLU A C 1
ATOM 725 O O . GLU A 1 93 ? 4.462 18.748 5.853 1.00 60.81 93 GLU A O 1
ATOM 730 N N . LEU A 1 94 ? 4.910 17.618 7.733 1.00 57.47 94 LEU A N 1
ATOM 731 C CA . LEU A 1 94 ? 3.570 17.070 7.866 1.00 57.47 94 LEU A CA 1
ATOM 732 C C . LEU A 1 94 ? 2.675 18.189 8.386 1.00 57.47 94 LEU A C 1
ATOM 734 O O . LEU A 1 94 ? 2.731 18.524 9.570 1.00 57.47 94 LEU A O 1
ATOM 738 N N . GLU A 1 95 ? 1.846 18.754 7.510 1.00 56.91 95 GLU A N 1
ATOM 739 C CA . GLU A 1 95 ? 0.766 19.621 7.959 1.00 56.91 95 GLU A CA 1
ATOM 740 C C . GLU A 1 95 ? -0.162 18.811 8.865 1.00 56.91 95 GLU A C 1
ATOM 742 O O . GLU A 1 95 ? -0.887 17.905 8.442 1.00 56.91 95 GLU A O 1
ATOM 747 N N . VAL A 1 96 ? -0.089 19.116 10.158 1.00 55.44 96 VAL A N 1
ATOM 748 C CA . VAL A 1 96 ? -1.003 18.585 11.159 1.00 55.44 96 VAL A CA 1
ATOM 749 C C . VAL A 1 96 ? -2.386 19.099 10.789 1.00 55.44 96 VAL A C 1
ATOM 751 O O . VAL A 1 96 ? -2.623 20.305 10.789 1.00 55.44 96 VAL A O 1
ATOM 754 N N . CYS A 1 97 ? -3.297 18.184 10.459 1.00 49.28 97 CYS A N 1
ATOM 755 C CA . CYS A 1 97 ? -4.685 18.540 10.199 1.00 49.28 97 CYS A CA 1
ATOM 756 C C . CYS A 1 97 ? -5.215 19.359 11.388 1.00 49.28 97 CYS A C 1
ATOM 758 O O . CYS A 1 97 ? -5.121 18.878 12.525 1.00 49.28 97 CYS A O 1
ATOM 760 N N . PRO A 1 98 ? -5.759 20.571 11.173 1.00 55.84 98 PRO A N 1
ATOM 761 C CA . PRO A 1 98 ? -6.345 21.332 12.261 1.00 55.84 98 PRO A CA 1
ATOM 762 C C . PRO A 1 98 ? -7.479 20.503 12.863 1.00 55.84 98 PRO A C 1
ATOM 764 O O . PRO A 1 98 ? -8.377 20.044 12.156 1.00 55.84 98 PRO A O 1
ATOM 767 N N . SER A 1 99 ? -7.414 20.274 14.174 1.00 53.56 99 SER A N 1
ATOM 768 C CA . SER A 1 99 ? -8.498 19.649 14.925 1.00 53.56 99 SER A CA 1
ATOM 769 C C . SER A 1 99 ? -9.790 20.423 14.653 1.00 53.56 99 SER A C 1
ATOM 771 O O . SER A 1 99 ? -9.847 21.620 14.947 1.00 53.56 99 SER A O 1
ATOM 773 N N . LEU A 1 100 ? -10.798 19.764 14.067 1.00 56.59 100 LEU A N 1
ATOM 774 C CA . LEU A 1 100 ? -12.094 20.392 13.808 1.00 56.59 100 LEU A CA 1
ATOM 775 C C . LEU A 1 100 ? -12.662 20.933 15.139 1.00 56.59 100 LEU A C 1
ATOM 777 O O . LEU A 1 100 ? -12.638 20.207 16.132 1.00 56.59 100 LEU A O 1
ATOM 781 N N . PRO A 1 101 ? -13.175 22.175 15.178 1.00 59.59 101 PRO A N 1
ATOM 782 C CA . PRO A 1 101 ? -13.709 22.793 16.394 1.00 59.59 101 PRO A CA 1
ATOM 783 C C . PRO A 1 101 ? -15.098 22.275 16.806 1.00 59.59 101 PRO A C 1
ATOM 785 O O . PRO A 1 101 ? -15.651 22.751 17.798 1.00 59.59 101 PRO A O 1
ATOM 788 N N . ASP A 1 102 ? -15.669 21.317 16.075 1.00 57.47 102 ASP A N 1
ATOM 789 C CA . ASP A 1 102 ? -16.985 20.771 16.392 1.00 57.47 102 ASP A CA 1
ATOM 790 C C . ASP A 1 102 ? -16.908 19.735 17.523 1.00 57.47 102 ASP A C 1
ATOM 792 O O . ASP A 1 102 ? -15.960 18.944 17.580 1.00 57.47 102 ASP A O 1
ATOM 796 N N . PRO A 1 103 ? -17.906 19.693 18.431 1.00 57.41 103 PRO A N 1
ATOM 797 C CA . PRO A 1 103 ? -17.980 18.648 19.440 1.00 57.41 103 PRO A CA 1
ATOM 798 C C . PRO A 1 103 ? -17.950 17.286 18.736 1.00 57.41 103 PRO A C 1
ATOM 800 O O . PRO A 1 103 ? -18.686 17.099 17.755 1.00 57.41 103 PRO A O 1
ATOM 803 N N . PRO A 1 104 ? -17.104 16.345 19.203 1.00 58.44 104 PRO A N 1
ATOM 804 C CA . PRO A 1 104 ? -16.877 15.088 18.515 1.00 58.44 104 PRO A CA 1
ATOM 805 C C . PRO A 1 104 ? -18.227 14.419 18.318 1.00 58.44 104 PRO A C 1
ATOM 807 O O . PRO A 1 104 ? -18.902 14.044 19.279 1.00 58.44 104 PRO A O 1
ATOM 810 N N . HIS A 1 105 ? -18.645 14.307 17.060 1.00 56.69 105 HIS A N 1
ATOM 811 C CA . HIS A 1 105 ? -19.694 13.371 16.714 1.00 56.69 105 HIS A CA 1
ATOM 812 C C . HIS A 1 105 ? -19.150 12.028 17.174 1.00 56.69 105 HIS A C 1
ATOM 814 O O . HIS A 1 105 ? -18.140 11.563 16.650 1.00 56.69 105 HIS A O 1
ATOM 820 N N . HIS A 1 106 ? -19.724 11.490 18.247 1.00 61.50 106 HIS A N 1
ATOM 821 C CA . HIS A 1 106 ? -19.234 10.275 18.871 1.00 61.50 106 HIS A CA 1
ATOM 822 C C . HIS A 1 106 ? -19.597 9.130 17.929 1.00 61.50 106 HIS A C 1
ATOM 824 O O . HIS A 1 106 ? -20.666 8.529 18.032 1.00 61.50 106 HIS A O 1
ATOM 830 N N . VAL A 1 107 ? -18.762 8.916 16.914 1.00 69.56 107 VAL A N 1
ATOM 831 C CA . VAL A 1 107 ? -18.969 7.836 15.968 1.00 69.56 107 VAL A CA 1
ATOM 832 C C . VAL A 1 107 ? -18.654 6.551 16.711 1.00 69.56 107 VAL A C 1
ATOM 834 O O . VAL A 1 107 ? -17.585 6.408 17.300 1.00 69.56 107 VAL A O 1
ATOM 837 N N . ASP A 1 108 ? -19.621 5.643 16.738 1.00 82.38 108 ASP A N 1
ATOM 838 C CA . ASP A 1 108 ? -19.459 4.346 17.376 1.00 82.38 108 ASP A CA 1
ATOM 839 C C . ASP A 1 108 ? -18.423 3.523 16.601 1.00 82.38 108 ASP A C 1
ATOM 841 O O . ASP A 1 108 ? -18.727 2.904 15.579 1.00 82.38 108 ASP A O 1
ATOM 845 N N . ALA A 1 109 ? -17.187 3.547 17.102 1.00 85.25 109 ALA A N 1
ATOM 846 C CA . ALA A 1 109 ? -16.036 2.850 16.546 1.00 85.25 109 ALA A CA 1
ATOM 847 C C . ALA A 1 109 ? -16.270 1.344 16.396 1.00 85.25 109 ALA A C 1
ATOM 849 O O . ALA A 1 109 ? -15.696 0.709 15.509 1.00 85.25 109 ALA A O 1
ATOM 850 N N . SER A 1 110 ? -17.152 0.775 17.229 1.00 85.19 110 SER A N 1
ATOM 851 C CA . SER A 1 110 ? -17.474 -0.639 17.150 1.00 85.19 110 SER A CA 1
ATOM 852 C C . SER A 1 110 ? -18.057 -0.981 15.789 1.00 85.19 110 SER A C 1
ATOM 854 O O . SER A 1 110 ? -17.753 -2.039 15.278 1.00 85.19 110 SER A O 1
ATOM 856 N N . ARG A 1 111 ? -18.794 -0.086 15.126 1.00 85.81 111 ARG A N 1
ATOM 857 C CA . ARG A 1 111 ? -19.448 -0.357 13.836 1.00 85.81 111 ARG A CA 1
ATOM 858 C C . ARG A 1 111 ? -18.497 -0.427 12.641 1.00 85.81 111 ARG A C 1
ATOM 860 O O . ARG A 1 111 ? -18.913 -0.850 11.565 1.00 85.81 111 ARG A O 1
ATOM 867 N N . PHE A 1 112 ? -17.234 -0.051 12.810 1.00 88.44 112 PHE A N 1
ATOM 868 C CA . PHE A 1 112 ? -16.271 -0.067 11.718 1.00 88.44 112 PHE A CA 1
ATOM 869 C C . PHE A 1 112 ? -15.630 -1.432 11.530 1.00 88.44 112 PHE A C 1
ATOM 871 O O . PHE A 1 112 ? -15.358 -2.164 12.479 1.00 88.44 112 PHE A O 1
ATOM 878 N N . TRP A 1 113 ? -15.356 -1.725 10.265 1.00 91.62 113 TRP A N 1
ATOM 879 C CA . TRP A 1 113 ? -14.626 -2.897 9.815 1.00 91.62 113 TRP A CA 1
ATOM 880 C C . TRP A 1 113 ? -13.501 -2.441 8.900 1.00 91.62 113 TRP A C 1
ATOM 882 O O . TRP A 1 113 ? -13.684 -1.518 8.103 1.00 91.62 113 TRP A O 1
ATOM 892 N N . ALA A 1 114 ? -12.345 -3.086 9.008 1.00 92.50 114 ALA A N 1
ATOM 893 C CA . ALA A 1 114 ? -11.181 -2.744 8.206 1.00 92.50 114 ALA A CA 1
ATOM 894 C C . ALA A 1 114 ? -10.468 -3.996 7.700 1.00 92.50 114 ALA A C 1
ATOM 896 O O . ALA A 1 114 ? -10.333 -4.991 8.408 1.00 92.50 114 ALA A O 1
ATOM 897 N N . ILE A 1 115 ? -9.957 -3.907 6.475 1.00 94.38 115 ILE A N 1
ATOM 898 C CA . ILE A 1 115 ? -8.937 -4.818 5.963 1.00 94.38 115 ILE A CA 1
ATOM 899 C C . ILE A 1 115 ? -7.688 -3.988 5.716 1.00 94.38 115 ILE A C 1
ATOM 901 O O . ILE A 1 115 ? -7.739 -3.001 4.981 1.00 94.38 115 ILE A O 1
ATOM 905 N N . LEU A 1 116 ? -6.570 -4.396 6.308 1.00 95.38 116 LEU A N 1
ATOM 906 C CA . LEU A 1 116 ? -5.272 -3.769 6.100 1.00 95.38 116 LEU A CA 1
ATOM 907 C C . LEU A 1 116 ? -4.359 -4.727 5.337 1.00 95.38 116 LEU A C 1
ATOM 909 O O . LEU A 1 116 ? -4.152 -5.864 5.757 1.00 95.38 116 LEU A O 1
ATOM 913 N N . ILE A 1 117 ? -3.811 -4.266 4.212 1.00 95.00 117 ILE A N 1
ATOM 914 C CA . ILE A 1 117 ? -2.991 -5.078 3.306 1.00 95.00 117 ILE A CA 1
ATOM 915 C C . ILE A 1 117 ? -1.628 -4.415 3.156 1.00 95.00 117 ILE A C 1
ATOM 917 O O . ILE A 1 117 ? -1.539 -3.278 2.699 1.00 95.00 117 ILE A O 1
ATOM 921 N N . GLY A 1 118 ? -0.569 -5.126 3.532 1.00 94.62 118 GLY A N 1
ATOM 922 C CA . GLY A 1 118 ? 0.800 -4.619 3.495 1.00 94.62 118 GLY A CA 1
ATOM 923 C C . GLY A 1 118 ? 1.707 -5.675 2.904 1.00 94.62 118 GLY A C 1
ATOM 924 O O . GLY A 1 118 ? 1.852 -6.742 3.485 1.00 94.62 118 GLY A O 1
ATOM 925 N N . ILE A 1 119 ? 2.301 -5.409 1.742 1.00 92.75 119 ILE A N 1
ATOM 926 C CA . ILE A 1 119 ? 3.100 -6.391 1.003 1.00 92.75 119 ILE A CA 1
ATOM 927 C C . ILE A 1 119 ? 4.497 -5.817 0.802 1.00 92.75 119 ILE A C 1
ATOM 929 O O . ILE A 1 119 ? 4.658 -4.850 0.066 1.00 92.75 119 ILE A O 1
ATOM 933 N N . ASP A 1 120 ? 5.496 -6.414 1.446 1.00 89.88 120 ASP A N 1
ATOM 934 C CA . ASP A 1 120 ? 6.904 -6.061 1.235 1.00 89.88 120 ASP A CA 1
ATOM 935 C C . ASP A 1 120 ? 7.591 -7.078 0.307 1.00 89.88 120 ASP A C 1
ATOM 937 O O . ASP A 1 120 ? 8.393 -6.710 -0.553 1.00 89.88 120 ASP A O 1
ATOM 941 N N . ASP A 1 121 ? 7.239 -8.361 0.432 1.00 85.12 121 ASP A N 1
ATOM 942 C CA . ASP A 1 121 ? 7.937 -9.486 -0.208 1.00 85.12 121 ASP A CA 1
ATOM 943 C C . ASP A 1 121 ? 7.521 -9.734 -1.675 1.00 85.12 121 ASP A C 1
ATOM 945 O O . ASP A 1 121 ? 7.180 -10.846 -2.080 1.00 85.12 121 ASP A O 1
ATOM 949 N N . TYR A 1 122 ? 7.531 -8.687 -2.505 1.00 83.62 122 TYR A N 1
ATOM 950 C CA . TYR A 1 122 ? 7.364 -8.842 -3.951 1.00 83.62 122 TYR A CA 1
ATOM 951 C C . TYR A 1 122 ? 8.569 -9.570 -4.561 1.00 83.62 122 TYR A C 1
ATOM 953 O O . TYR A 1 122 ? 9.721 -9.193 -4.343 1.00 83.62 122 TYR A O 1
ATOM 961 N N . THR A 1 123 ? 8.305 -10.583 -5.397 1.00 78.94 123 THR A N 1
ATOM 962 C CA . THR A 1 123 ? 9.346 -11.398 -6.056 1.00 78.94 123 THR A CA 1
ATOM 963 C C . THR A 1 123 ? 10.313 -10.558 -6.891 1.00 78.94 123 THR A C 1
ATOM 965 O O . THR A 1 123 ? 11.507 -10.846 -6.958 1.00 78.94 123 THR A O 1
ATOM 968 N N . TYR A 1 124 ? 9.795 -9.509 -7.527 1.00 74.31 124 TYR A N 1
ATOM 969 C CA . TYR A 1 124 ? 10.574 -8.539 -8.279 1.00 74.31 124 TYR A CA 1
ATOM 970 C C . TYR A 1 124 ? 10.389 -7.182 -7.611 1.00 74.31 124 TYR A C 1
ATOM 972 O O . TYR A 1 124 ? 9.261 -6.712 -7.514 1.00 74.31 124 TYR A O 1
ATOM 980 N N . TYR A 1 125 ? 11.494 -6.563 -7.188 1.00 74.62 125 TYR A N 1
ATOM 981 C CA . TYR A 1 125 ? 11.505 -5.273 -6.487 1.00 74.62 125 TYR A CA 1
ATOM 982 C C . TYR A 1 125 ? 10.797 -5.320 -5.124 1.00 74.62 125 TYR A C 1
ATOM 984 O O . TYR A 1 125 ? 9.740 -4.710 -4.963 1.00 74.62 125 TYR A O 1
ATOM 992 N N . PRO A 1 126 ? 11.378 -6.022 -4.132 1.00 85.25 126 PRO A N 1
ATOM 993 C CA . PRO A 1 126 ? 10.825 -6.033 -2.786 1.00 85.25 126 PRO A CA 1
ATOM 994 C C . PRO A 1 126 ? 10.713 -4.604 -2.252 1.00 85.25 126 PRO A C 1
ATOM 996 O O . PRO A 1 126 ? 11.610 -3.772 -2.445 1.00 85.25 126 PRO A O 1
ATOM 999 N N . LEU A 1 127 ? 9.592 -4.332 -1.596 1.00 86.88 127 LEU A N 1
ATOM 1000 C CA . LEU A 1 127 ? 9.340 -3.066 -0.933 1.00 86.88 127 LEU A CA 1
ATOM 1001 C C . LEU A 1 127 ? 9.803 -3.141 0.521 1.00 86.88 127 LEU A C 1
ATOM 1003 O O . LEU A 1 127 ? 10.046 -4.210 1.085 1.00 86.88 127 LEU A O 1
ATOM 1007 N N . HIS A 1 128 ? 9.959 -1.964 1.112 1.00 85.06 128 HIS A N 1
ATOM 1008 C CA . HIS A 1 128 ? 10.235 -1.812 2.528 1.00 85.06 128 HIS A CA 1
ATOM 1009 C C . HIS A 1 128 ? 9.284 -0.765 3.080 1.00 85.06 128 HIS A C 1
ATOM 1011 O O . HIS A 1 128 ? 9.311 0.384 2.631 1.00 85.06 128 HIS A O 1
ATOM 1017 N N . GLY A 1 129 ? 8.478 -1.173 4.053 1.00 88.38 129 GLY A N 1
ATOM 1018 C CA . GLY A 1 129 ? 7.634 -0.271 4.822 1.00 88.38 129 GLY 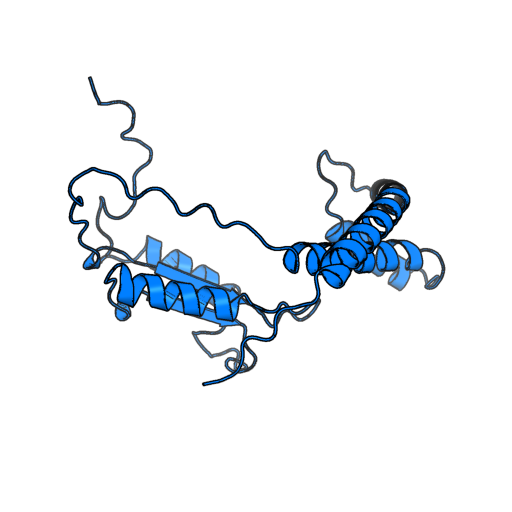A CA 1
ATOM 1019 C C . GLY A 1 129 ? 6.149 -0.576 4.720 1.00 88.38 129 GLY A C 1
ATOM 1020 O O . GLY A 1 129 ? 5.440 -0.221 5.647 1.00 88.38 129 GLY A O 1
ATOM 1021 N N . CYS A 1 130 ? 5.667 -1.316 3.718 1.00 93.00 130 CYS A N 1
ATOM 1022 C CA . CYS A 1 130 ? 4.233 -1.575 3.574 1.00 93.00 130 CYS A CA 1
ATOM 1023 C C . CYS A 1 130 ? 3.678 -2.385 4.753 1.00 93.00 130 CYS A C 1
ATOM 1025 O O . CYS A 1 130 ? 2.571 -2.128 5.223 1.00 93.00 130 CYS A O 1
ATOM 1027 N N . VAL A 1 131 ? 4.452 -3.339 5.283 1.00 90.69 131 VAL A N 1
ATOM 1028 C CA . VAL A 1 131 ? 4.071 -4.050 6.515 1.00 90.69 131 VAL A CA 1
ATOM 1029 C C . VAL A 1 131 ? 4.111 -3.107 7.724 1.00 90.69 131 VAL A C 1
ATOM 1031 O O . VAL A 1 131 ? 3.220 -3.152 8.570 1.00 90.69 131 VAL A O 1
ATOM 1034 N N . SER A 1 132 ? 5.101 -2.213 7.796 1.00 91.94 132 SER A N 1
ATOM 1035 C CA . SER A 1 132 ? 5.206 -1.205 8.863 1.00 91.94 132 SER A CA 1
ATOM 1036 C C . SER A 1 132 ? 4.045 -0.203 8.841 1.00 91.94 132 SER A C 1
ATOM 1038 O O . SER A 1 132 ? 3.550 0.190 9.900 1.00 91.94 132 SER A O 1
ATOM 1040 N N . ASP A 1 133 ? 3.585 0.181 7.651 1.00 95.06 133 ASP A N 1
ATOM 1041 C CA . ASP A 1 133 ? 2.451 1.079 7.439 1.00 95.06 133 ASP A CA 1
ATOM 1042 C C . ASP A 1 133 ? 1.170 0.428 7.961 1.00 95.06 133 ASP A C 1
ATOM 1044 O O . ASP A 1 133 ? 0.433 1.037 8.736 1.00 95.06 133 ASP A O 1
ATOM 1048 N N . VAL A 1 134 ? 0.947 -0.850 7.628 1.00 95.06 134 VAL A N 1
ATOM 1049 C CA . VAL A 1 134 ? -0.192 -1.613 8.154 1.00 95.06 134 VAL A CA 1
ATOM 1050 C C . VAL A 1 134 ? -0.146 -1.724 9.671 1.00 95.06 134 VAL A C 1
ATOM 1052 O O . VAL A 1 134 ? -1.169 -1.501 10.308 1.00 95.06 134 VAL A O 1
ATOM 1055 N N . ARG A 1 135 ? 1.014 -2.014 10.269 1.00 94.12 135 ARG A N 1
ATOM 1056 C CA . ARG A 1 135 ? 1.142 -2.077 11.737 1.00 94.12 135 ARG A CA 1
ATOM 1057 C C . ARG A 1 135 ? 0.840 -0.735 12.400 1.00 94.12 135 ARG A C 1
ATOM 1059 O O . ARG A 1 135 ? 0.184 -0.691 13.437 1.00 94.12 135 ARG A O 1
ATOM 1066 N N . SER A 1 136 ? 1.284 0.360 11.790 1.00 94.12 136 SER A N 1
ATOM 1067 C CA . SER A 1 136 ? 0.982 1.712 12.270 1.00 94.12 136 SER A CA 1
ATOM 1068 C C . SER A 1 136 ? -0.514 2.010 12.179 1.00 94.12 136 SER A C 1
ATOM 1070 O O . SER A 1 136 ? -1.095 2.547 13.122 1.00 94.12 136 SER A O 1
ATOM 1072 N N . MET A 1 137 ? -1.153 1.608 11.079 1.00 95.94 137 MET A N 1
ATOM 1073 C CA . MET A 1 137 ? -2.586 1.791 10.882 1.00 95.94 137 MET A CA 1
ATOM 1074 C C . MET A 1 137 ? -3.413 0.913 11.828 1.00 95.94 137 MET A C 1
ATOM 1076 O O . MET A 1 137 ? -4.347 1.410 12.439 1.00 95.94 137 MET A O 1
ATOM 1080 N N . GLU A 1 138 ? -3.047 -0.356 12.023 1.00 95.56 138 GLU A N 1
ATOM 1081 C CA . GLU A 1 138 ? -3.675 -1.267 12.993 1.00 95.56 138 GLU A CA 1
ATOM 1082 C C . GLU A 1 138 ? -3.694 -0.637 14.390 1.00 95.56 138 GLU A C 1
ATOM 1084 O O . GLU A 1 138 ? -4.738 -0.566 15.044 1.00 95.56 138 GLU A O 1
ATOM 1089 N N . ARG A 1 139 ? -2.544 -0.110 14.818 1.00 94.38 139 ARG A N 1
ATOM 1090 C CA . ARG A 1 139 ? -2.398 0.580 16.097 1.00 94.38 139 ARG A CA 1
ATOM 1091 C C . ARG A 1 139 ? -3.264 1.832 16.175 1.00 94.38 139 ARG A C 1
ATOM 1093 O O . ARG A 1 139 ? -3.919 2.062 17.181 1.00 94.38 139 ARG A O 1
ATOM 1100 N N . TYR A 1 140 ? -3.298 2.635 15.118 1.00 93.94 140 TYR A N 1
ATOM 1101 C CA . TYR A 1 140 ? -4.139 3.827 15.070 1.00 93.94 140 TYR A CA 1
ATOM 1102 C C . TYR A 1 140 ? -5.635 3.481 15.158 1.00 93.94 140 TYR A C 1
ATOM 1104 O O . TYR A 1 140 ? -6.361 4.058 15.967 1.00 93.94 140 TYR A O 1
ATOM 1112 N N . LEU A 1 141 ? -6.096 2.499 14.380 1.00 93.75 141 LEU A N 1
ATOM 1113 C CA . LEU A 1 141 ? -7.492 2.063 14.378 1.00 93.75 141 LEU A CA 1
ATOM 1114 C C . LEU A 1 141 ? -7.922 1.511 15.745 1.00 93.75 141 LEU A C 1
ATOM 1116 O O . LEU A 1 141 ? -9.024 1.802 16.200 1.00 93.75 141 LEU A O 1
ATOM 1120 N N . THR A 1 142 ? -7.056 0.755 16.418 1.00 92.50 142 THR A N 1
ATOM 1121 C CA . THR A 1 142 ? -7.366 0.139 17.718 1.00 92.50 142 THR A CA 1
ATOM 1122 C C . THR A 1 142 ? -7.181 1.100 18.892 1.00 92.50 142 THR A C 1
ATOM 1124 O O . THR A 1 142 ? -8.092 1.259 19.698 1.00 92.50 142 THR A O 1
ATOM 1127 N N . GLU A 1 143 ? -6.030 1.765 18.998 1.00 90.31 143 GLU A N 1
ATOM 1128 C CA . GLU A 1 143 ? -5.672 2.585 20.163 1.00 90.31 143 GLU A CA 1
ATOM 1129 C C . GLU A 1 143 ? -6.252 4.002 20.103 1.00 90.31 143 GLU A C 1
ATOM 1131 O O . GLU A 1 143 ? -6.570 4.568 21.147 1.00 90.31 143 GLU A O 1
ATOM 1136 N N . VAL A 1 144 ? -6.380 4.589 18.906 1.00 88.19 144 VAL A N 1
ATOM 1137 C CA . VAL A 1 144 ? -6.847 5.979 18.745 1.00 88.19 144 VAL A CA 1
ATOM 1138 C C . VAL A 1 144 ? -8.323 6.025 18.383 1.00 88.19 144 VAL A C 1
ATOM 1140 O O . VAL A 1 144 ? -9.072 6.791 18.985 1.00 88.19 144 VAL A O 1
ATOM 1143 N N . LEU A 1 145 ? -8.749 5.208 17.415 1.00 87.75 145 LEU A N 1
ATOM 1144 C CA . LEU A 1 145 ? -10.152 5.176 17.002 1.00 87.75 145 LEU A CA 1
ATOM 1145 C C . LEU A 1 145 ? -11.003 4.206 17.825 1.00 87.75 145 LEU A C 1
ATOM 1147 O O . LEU A 1 145 ? -12.219 4.341 17.801 1.00 87.75 145 LEU A O 1
ATOM 1151 N N . GLY A 1 146 ? -10.410 3.265 18.567 1.00 89.56 146 GLY A N 1
ATOM 1152 C CA . GLY A 1 146 ? -11.158 2.328 19.413 1.00 89.56 146 GLY A CA 1
ATOM 1153 C C . GLY A 1 146 ? -11.885 1.220 18.645 1.00 89.56 146 GLY A C 1
ATOM 1154 O O . GLY A 1 146 ? -12.850 0.656 19.161 1.00 89.56 146 GLY A O 1
ATOM 1155 N N . ILE A 1 147 ? -11.465 0.912 17.414 1.00 92.06 147 ILE A N 1
ATOM 1156 C CA . ILE A 1 147 ? -12.036 -0.186 16.629 1.00 92.06 147 ILE A CA 1
ATOM 1157 C C . ILE A 1 147 ? -11.613 -1.523 17.262 1.00 92.06 147 ILE A C 1
ATOM 1159 O O . ILE A 1 147 ? -10.416 -1.743 17.473 1.00 92.06 147 ILE A O 1
ATOM 1163 N N . PRO A 1 148 ? -12.557 -2.437 17.548 1.00 93.38 148 PRO A N 1
ATOM 1164 C CA . PRO A 1 148 ? -12.238 -3.766 18.057 1.00 93.38 148 PRO A CA 1
ATOM 1165 C C . PRO A 1 148 ? -11.326 -4.553 17.103 1.00 93.38 148 PRO A C 1
ATOM 1167 O O . PRO A 1 148 ? -11.574 -4.603 15.898 1.00 93.38 148 PRO A O 1
ATOM 1170 N N . SER A 1 149 ? -10.279 -5.197 17.629 1.00 91.56 149 SER A N 1
ATOM 1171 C CA . SER A 1 149 ? -9.302 -5.930 16.807 1.00 91.56 149 SER A CA 1
ATOM 1172 C C . SER A 1 149 ? -9.915 -7.087 16.012 1.00 91.56 149 SER A C 1
ATOM 1174 O O . SER A 1 149 ? -9.429 -7.409 14.936 1.00 91.56 149 SER A O 1
ATOM 1176 N N . ASP A 1 150 ? -11.001 -7.692 16.499 1.00 91.25 150 ASP A N 1
ATOM 1177 C CA . ASP A 1 150 ? -11.750 -8.748 15.803 1.00 91.25 150 ASP A CA 1
ATOM 1178 C C . ASP A 1 150 ? -12.503 -8.245 14.556 1.00 91.25 150 ASP A C 1
ATOM 1180 O O . ASP A 1 150 ? -12.940 -9.052 13.735 1.00 91.25 150 ASP A O 1
ATOM 1184 N N . ARG A 1 151 ? -12.604 -6.921 14.374 1.00 91.31 151 ARG A N 1
ATOM 1185 C CA . ARG A 1 151 ? -13.149 -6.267 13.172 1.00 91.31 151 ARG A CA 1
ATOM 1186 C C . ARG A 1 151 ? -12.076 -5.772 12.202 1.00 91.31 151 ARG A C 1
ATOM 1188 O O . ARG A 1 151 ? -12.401 -5.140 11.192 1.00 91.31 151 ARG A O 1
ATOM 1195 N N . ILE A 1 152 ? -10.806 -6.053 12.494 1.00 93.31 152 ILE A N 1
ATOM 1196 C CA . ILE A 1 152 ? -9.663 -5.689 11.658 1.00 93.31 152 ILE A CA 1
ATOM 1197 C C . ILE A 1 152 ? -9.014 -6.969 11.138 1.00 93.31 152 ILE A C 1
ATOM 1199 O O . ILE A 1 152 ? -8.422 -7.740 11.886 1.00 93.31 152 ILE A O 1
ATOM 1203 N N . GLN A 1 153 ? -9.094 -7.184 9.829 1.00 93.56 153 GLN A N 1
ATOM 1204 C CA . GLN A 1 153 ? -8.384 -8.270 9.164 1.00 93.56 153 GLN A CA 1
ATOM 1205 C C . GLN A 1 153 ? -7.057 -7.753 8.601 1.00 93.56 153 GLN A C 1
ATOM 1207 O O . GLN A 1 153 ? -7.017 -6.738 7.905 1.00 93.56 153 GLN A O 1
ATOM 1212 N N . LEU A 1 154 ? -5.967 -8.470 8.870 1.00 93.38 154 LEU A N 1
ATOM 1213 C CA . LEU A 1 154 ? -4.634 -8.138 8.370 1.00 93.38 154 LEU A CA 1
ATOM 1214 C C . LEU A 1 154 ? -4.222 -9.115 7.273 1.00 93.38 154 LEU A C 1
ATOM 1216 O O . LEU A 1 154 ? -4.420 -10.317 7.408 1.00 93.38 154 LEU A O 1
ATOM 1220 N N . LEU A 1 155 ? -3.602 -8.609 6.212 1.00 92.56 155 LEU A N 1
ATOM 1221 C CA . LEU A 1 155 ? -2.944 -9.413 5.187 1.00 92.56 155 LEU A CA 1
ATOM 1222 C C . LEU A 1 155 ? -1.519 -8.884 5.003 1.00 92.56 155 LEU A C 1
ATOM 1224 O O . LEU A 1 155 ? -1.318 -7.801 4.447 1.00 92.56 155 LEU A O 1
ATOM 1228 N N . LEU A 1 156 ? -0.530 -9.630 5.497 1.00 90.94 156 LEU A N 1
ATOM 1229 C CA . LEU A 1 156 ? 0.862 -9.189 5.592 1.00 90.94 156 LEU A CA 1
ATOM 1230 C C . LEU A 1 156 ? 1.777 -10.050 4.722 1.00 90.94 156 LEU A C 1
ATOM 1232 O O . LEU A 1 156 ? 1.979 -11.239 4.952 1.00 90.94 156 LEU A O 1
ATOM 1236 N N . GLY A 1 157 ? 2.359 -9.434 3.702 1.00 82.81 157 GLY A N 1
ATOM 1237 C CA . GLY A 1 157 ? 3.333 -10.039 2.803 1.00 82.81 157 GLY A CA 1
ATOM 1238 C C . GLY A 1 157 ? 4.730 -9.872 3.365 1.00 82.81 157 GLY A C 1
ATOM 1239 O O . GLY A 1 157 ? 5.487 -9.032 2.878 1.00 82.81 157 GLY A O 1
ATOM 1240 N N . SER A 1 158 ? 5.045 -10.649 4.401 1.00 70.25 158 SER A N 1
ATOM 1241 C CA . SER A 1 158 ? 6.386 -10.775 4.970 1.00 70.25 158 SER A CA 1
ATOM 1242 C C . SER A 1 158 ? 6.866 -12.227 4.872 1.00 70.25 158 SER A C 1
ATOM 1244 O O . SER A 1 158 ? 6.073 -13.158 4.721 1.00 70.25 158 SER A O 1
ATOM 1246 N N . LYS A 1 159 ? 8.179 -12.437 5.019 1.00 64.81 159 LYS A N 1
ATOM 1247 C CA . LYS A 1 159 ? 8.788 -13.780 5.042 1.00 64.81 159 LYS A CA 1
ATOM 1248 C C . LYS A 1 159 ? 8.276 -14.675 6.181 1.00 64.81 159 LYS A C 1
ATOM 1250 O O . LYS A 1 159 ? 8.541 -15.872 6.163 1.00 64.81 159 LYS A O 1
ATOM 1255 N N . GLU A 1 160 ? 7.568 -14.110 7.158 1.00 59.69 160 GLU A N 1
ATOM 1256 C CA . GLU A 1 160 ? 6.987 -14.834 8.295 1.00 59.69 160 GLU A CA 1
ATOM 1257 C C . GLU A 1 160 ? 5.755 -15.655 7.872 1.00 59.69 160 GLU A C 1
ATOM 1259 O O . GLU A 1 160 ? 5.520 -16.726 8.424 1.00 59.69 160 GLU A O 1
ATOM 1264 N N . HIS A 1 161 ? 5.048 -15.230 6.817 1.00 60.88 161 HIS A N 1
ATOM 1265 C CA . HIS A 1 161 ? 3.866 -15.896 6.253 1.00 60.88 161 HIS A CA 1
ATOM 1266 C C . HIS A 1 161 ? 4.218 -16.684 4.976 1.00 60.88 161 HIS A C 1
ATOM 1268 O O . HIS A 1 161 ? 3.611 -16.533 3.912 1.00 60.88 161 HIS A O 1
ATOM 1274 N N . ALA A 1 162 ? 5.269 -17.509 5.049 1.00 57.00 162 ALA A N 1
ATOM 1275 C CA . ALA A 1 162 ? 5.807 -18.219 3.886 1.00 57.00 162 ALA A CA 1
ATOM 1276 C C . ALA A 1 162 ? 4.857 -19.309 3.348 1.00 57.00 162 ALA A C 1
ATOM 1278 O O . ALA A 1 162 ? 4.837 -19.569 2.137 1.00 57.00 162 ALA A O 1
ATOM 1279 N N . SER A 1 163 ? 4.042 -19.915 4.221 1.00 63.81 163 SER A N 1
ATOM 1280 C CA . SER A 1 163 ? 3.125 -20.990 3.833 1.00 63.81 163 SER A CA 1
ATOM 1281 C C . SER A 1 163 ? 2.031 -20.474 2.888 1.00 63.81 163 SER A C 1
ATOM 1283 O O . SER A 1 163 ? 1.397 -19.463 3.182 1.00 63.81 163 SER A O 1
ATOM 1285 N N . PRO A 1 164 ? 1.767 -21.143 1.750 1.00 60.81 164 PRO A N 1
ATOM 1286 C CA . PRO A 1 164 ? 0.626 -20.822 0.889 1.00 60.81 164 PRO A CA 1
ATOM 1287 C C . PRO A 1 164 ? -0.724 -20.936 1.608 1.00 60.81 164 PRO A C 1
ATOM 1289 O O . PRO A 1 164 ? -1.667 -20.258 1.219 1.00 60.81 164 PRO A O 1
ATOM 1292 N N . GLU A 1 165 ? -0.795 -21.779 2.639 1.00 64.88 165 GLU A N 1
ATOM 1293 C CA . GLU A 1 165 ? -1.999 -22.051 3.433 1.00 64.88 165 GLU A CA 1
ATOM 1294 C C . GLU A 1 165 ? -2.206 -21.039 4.567 1.00 64.88 165 GLU A C 1
ATOM 1296 O O . GLU A 1 165 ? -3.206 -21.109 5.277 1.00 64.88 165 GLU A O 1
ATOM 1301 N N . ASP A 1 166 ? -1.268 -20.106 4.761 1.00 75.19 166 ASP A N 1
ATOM 1302 C CA . ASP A 1 166 ? -1.406 -19.077 5.781 1.00 75.19 166 ASP A CA 1
ATOM 1303 C C . ASP A 1 166 ? -2.506 -18.078 5.375 1.00 75.19 166 ASP A C 1
ATOM 1305 O O . ASP A 1 166 ? -2.345 -17.372 4.370 1.00 75.19 166 ASP A O 1
ATOM 1309 N N . PRO A 1 167 ? -3.609 -17.973 6.141 1.00 71.06 167 PRO A N 1
ATOM 1310 C CA . PRO A 1 167 ? -4.706 -17.063 5.823 1.00 71.06 167 PRO A CA 1
ATOM 1311 C C . PRO A 1 167 ? -4.293 -15.584 5.869 1.00 71.06 167 PRO A C 1
ATOM 1313 O O . PRO A 1 167 ? -4.990 -14.744 5.305 1.00 71.06 167 PRO A O 1
ATOM 1316 N N . MET A 1 168 ? -3.163 -15.257 6.509 1.00 76.88 168 MET A N 1
ATOM 1317 C CA . MET A 1 168 ? -2.614 -13.899 6.588 1.00 76.88 168 MET A CA 1
ATOM 1318 C C . MET A 1 168 ? -1.735 -13.544 5.386 1.00 76.88 168 MET A C 1
ATOM 1320 O O . MET A 1 168 ? -1.381 -12.378 5.199 1.00 76.88 168 MET A O 1
ATOM 1324 N N . LYS A 1 169 ? -1.393 -14.518 4.533 1.00 83.88 169 LYS A N 1
ATOM 1325 C CA . LYS A 1 169 ? -0.602 -14.269 3.328 1.00 83.88 169 LYS A CA 1
ATOM 1326 C C . LYS A 1 169 ? -1.443 -13.504 2.301 1.00 83.88 169 LYS A C 1
ATOM 1328 O O . LYS A 1 169 ? -2.502 -13.997 1.912 1.00 83.88 169 LYS A O 1
ATOM 1333 N N . PRO A 1 170 ? -0.974 -12.366 1.764 1.00 87.19 170 PRO A N 1
ATOM 1334 C CA . PRO A 1 170 ? -1.715 -11.555 0.800 1.00 87.19 170 PRO A CA 1
ATOM 1335 C C . PRO A 1 170 ? -1.647 -12.163 -0.612 1.00 87.19 170 PRO A C 1
ATOM 1337 O O . PRO A 1 170 ? -1.083 -11.587 -1.541 1.00 87.19 170 PRO A O 1
ATOM 1340 N N . SER A 1 171 ? -2.196 -13.366 -0.782 1.00 87.38 171 SER A N 1
ATOM 1341 C CA . SER A 1 171 ? -2.411 -13.963 -2.100 1.00 87.38 171 SER A CA 1
ATOM 1342 C C . SER A 1 171 ? -3.597 -13.288 -2.794 1.00 87.38 171 SER A C 1
ATOM 1344 O O . SER A 1 171 ? -4.451 -12.685 -2.143 1.00 87.38 171 SER A O 1
ATOM 1346 N N . ARG A 1 172 ? -3.698 -13.419 -4.123 1.00 89.44 172 ARG A N 1
ATOM 1347 C CA . ARG A 1 172 ? -4.865 -12.920 -4.870 1.00 89.44 172 ARG A CA 1
ATOM 1348 C C . ARG A 1 172 ? -6.178 -13.454 -4.291 1.00 89.44 172 ARG A C 1
ATOM 1350 O O . ARG A 1 172 ? -7.134 -12.691 -4.163 1.00 89.44 172 ARG A O 1
ATOM 1357 N N . ASP A 1 173 ? -6.214 -14.734 -3.938 1.00 88.31 173 ASP A N 1
ATOM 1358 C CA . ASP A 1 173 ? -7.421 -15.389 -3.439 1.00 88.31 173 ASP A CA 1
ATOM 1359 C C . ASP A 1 173 ? -7.758 -14.919 -2.020 1.00 88.31 173 ASP A C 1
ATOM 1361 O O . ASP A 1 173 ? -8.916 -14.615 -1.747 1.00 88.31 173 ASP A O 1
ATOM 1365 N N . HIS A 1 174 ? -6.758 -14.745 -1.149 1.00 89.62 174 HIS A N 1
ATOM 1366 C CA . HIS A 1 174 ? -6.970 -14.202 0.196 1.00 89.62 174 HIS A CA 1
ATOM 1367 C C . HIS A 1 174 ? -7.398 -12.733 0.166 1.00 89.62 174 HIS A C 1
ATOM 1369 O O . HIS A 1 174 ? -8.323 -12.363 0.882 1.00 89.62 174 HIS A O 1
ATOM 1375 N N . ILE A 1 175 ? -6.803 -11.905 -0.699 1.00 92.12 175 ILE A N 1
ATOM 1376 C CA . ILE A 1 175 ? -7.211 -10.503 -0.872 1.00 92.12 175 ILE A CA 1
ATOM 1377 C C . ILE A 1 175 ? -8.646 -10.433 -1.399 1.00 92.12 175 ILE A C 1
ATOM 1379 O O . ILE A 1 175 ? -9.475 -9.719 -0.842 1.00 92.12 175 ILE A O 1
ATOM 1383 N N . THR A 1 176 ? -8.965 -11.192 -2.449 1.00 92.19 176 THR A N 1
ATOM 1384 C CA . THR A 1 176 ? -10.314 -11.190 -3.036 1.00 92.19 176 THR A CA 1
ATOM 1385 C C . THR A 1 176 ? -11.344 -11.717 -2.038 1.00 92.19 176 THR A C 1
ATOM 1387 O O . THR A 1 176 ? -12.414 -11.131 -1.894 1.00 92.19 176 THR A O 1
ATOM 1390 N N . GLY A 1 177 ? -11.009 -12.789 -1.315 1.00 91.00 177 GLY A N 1
ATOM 1391 C CA . GLY A 1 177 ? -11.849 -13.367 -0.273 1.00 91.00 177 GLY A CA 1
ATOM 1392 C C . GLY A 1 177 ? -12.082 -12.409 0.891 1.00 91.00 177 GLY A C 1
ATOM 1393 O O . GLY A 1 177 ? -13.221 -12.260 1.321 1.00 91.00 177 GLY A O 1
ATOM 1394 N N . ALA A 1 178 ? -11.046 -11.705 1.352 1.00 90.81 178 ALA A N 1
ATOM 1395 C CA . ALA A 1 178 ? -11.171 -10.682 2.385 1.00 90.81 178 ALA A CA 1
ATOM 1396 C C . ALA A 1 178 ? -12.064 -9.526 1.908 1.00 90.81 178 ALA A C 1
ATOM 1398 O O . ALA A 1 178 ? -13.034 -9.175 2.566 1.00 90.81 178 ALA A O 1
ATOM 1399 N N . LEU A 1 179 ? -11.821 -8.971 0.719 1.00 92.31 179 LEU A N 1
ATOM 1400 C CA . LEU A 1 179 ? -12.652 -7.881 0.193 1.00 92.31 179 LEU A CA 1
ATOM 1401 C C . LEU A 1 179 ? -14.123 -8.299 0.025 1.00 92.31 179 LEU A C 1
ATOM 1403 O O . LEU A 1 179 ? -15.029 -7.522 0.331 1.00 92.31 179 LEU A O 1
ATOM 1407 N N . LEU A 1 180 ? -14.371 -9.535 -0.415 1.00 90.00 180 LEU A N 1
ATOM 1408 C CA . LEU A 1 180 ? -15.719 -10.092 -0.492 1.00 90.00 180 LEU A CA 1
ATOM 1409 C C . LEU A 1 180 ? -16.331 -10.315 0.898 1.00 90.00 180 LEU A C 1
ATOM 1411 O O . LEU A 1 180 ? -17.539 -10.128 1.059 1.00 90.00 180 LEU A O 1
ATOM 1415 N N . SER A 1 181 ? -15.524 -10.683 1.898 1.00 87.12 181 SER A N 1
ATOM 1416 C CA . SER A 1 181 ? -15.984 -10.876 3.274 1.00 87.12 181 SER A CA 1
ATOM 1417 C C . SER A 1 181 ? -16.584 -9.587 3.827 1.00 87.12 181 SER A C 1
ATOM 1419 O O . SER A 1 181 ? -17.677 -9.651 4.371 1.00 87.12 181 SER A O 1
ATOM 1421 N N . ILE A 1 182 ? -15.985 -8.413 3.579 1.00 86.94 182 ILE A N 1
ATOM 1422 C CA . ILE A 1 182 ? -16.589 -7.122 3.958 1.00 86.94 182 ILE A CA 1
ATOM 1423 C C . ILE A 1 182 ? -17.965 -6.947 3.313 1.00 86.94 182 ILE A C 1
ATOM 1425 O O . ILE A 1 182 ? -18.928 -6.608 3.988 1.00 86.94 182 ILE A O 1
ATOM 1429 N N . ILE A 1 183 ? -18.089 -7.181 2.007 1.00 83.69 183 ILE A N 1
ATOM 1430 C CA . ILE A 1 183 ? -19.348 -6.919 1.289 1.00 83.69 183 ILE A CA 1
ATOM 1431 C C . ILE A 1 183 ? -20.464 -7.871 1.749 1.00 83.69 183 ILE A C 1
ATOM 1433 O O . ILE A 1 183 ? -21.638 -7.509 1.747 1.00 83.69 183 ILE A O 1
ATOM 1437 N N . THR A 1 184 ? -20.098 -9.094 2.129 1.00 84.38 184 THR A N 1
ATOM 1438 C CA . THR A 1 184 ? -21.034 -10.161 2.511 1.00 84.38 184 THR A CA 1
ATOM 1439 C C . THR A 1 184 ? -21.229 -10.297 4.022 1.00 84.38 184 THR A C 1
ATOM 1441 O O . THR A 1 184 ? -22.039 -11.117 4.458 1.00 84.38 184 THR A O 1
ATOM 1444 N N . ASN A 1 185 ? -20.523 -9.506 4.835 1.00 84.06 185 ASN A N 1
ATOM 1445 C CA . ASN A 1 185 ? -20.591 -9.592 6.287 1.00 84.06 185 ASN A CA 1
ATOM 1446 C C . ASN A 1 185 ? -21.950 -9.088 6.788 1.00 84.06 185 ASN A C 1
ATOM 1448 O O . ASN A 1 185 ? -22.232 -7.892 6.779 1.00 84.06 185 ASN A O 1
ATOM 1452 N N . SER A 1 186 ? -22.779 -10.002 7.295 1.00 81.81 186 SER A N 1
ATOM 1453 C CA . SER A 1 186 ? -24.107 -9.684 7.833 1.00 81.81 186 SER A CA 1
ATOM 1454 C C . SER A 1 186 ? -24.080 -8.810 9.093 1.00 81.81 186 SER A C 1
ATOM 1456 O O . SER A 1 186 ? -25.127 -8.328 9.515 1.00 81.81 186 SER A O 1
ATOM 1458 N N . GLN A 1 187 ? -22.912 -8.633 9.720 1.00 83.19 187 GLN A N 1
ATOM 1459 C CA . GLN A 1 187 ? -22.708 -7.726 10.852 1.00 83.19 187 GLN A CA 1
ATOM 1460 C C . GLN A 1 187 ? -22.442 -6.278 10.412 1.00 83.19 187 GLN A C 1
ATOM 1462 O O . GLN A 1 187 ? -22.414 -5.393 11.266 1.00 83.19 187 GLN A O 1
ATOM 1467 N N . ILE A 1 188 ? -22.248 -6.031 9.110 1.00 82.81 188 ILE A N 1
ATOM 1468 C CA . ILE A 1 188 ? -22.110 -4.690 8.533 1.00 82.81 188 ILE A CA 1
ATOM 1469 C C . ILE A 1 188 ? -23.497 -4.216 8.100 1.00 82.81 188 ILE A C 1
ATOM 1471 O O . ILE A 1 188 ? -24.113 -4.768 7.188 1.00 82.81 188 ILE A O 1
ATOM 1475 N N . ALA A 1 189 ? -24.011 -3.199 8.785 1.00 75.94 189 ALA A N 1
ATOM 1476 C CA . ALA A 1 189 ? -25.363 -2.695 8.606 1.00 75.94 189 ALA A CA 1
ATOM 1477 C C . ALA A 1 189 ? -25.435 -1.537 7.595 1.00 75.94 189 ALA A C 1
ATOM 1479 O O . ALA A 1 189 ? -24.459 -0.845 7.291 1.00 75.94 189 ALA A O 1
ATOM 1480 N N . HIS A 1 190 ? -26.645 -1.277 7.091 1.00 64.75 190 HIS A N 1
ATOM 1481 C CA . HIS A 1 190 ? -26.912 -0.116 6.245 1.00 64.75 190 HIS A CA 1
ATOM 1482 C C . HIS A 1 190 ? -26.646 1.180 7.035 1.00 64.75 190 HIS A C 1
ATOM 1484 O O . HIS A 1 190 ? -27.251 1.413 8.080 1.00 64.75 190 HIS A O 1
ATOM 1490 N N . GLY A 1 191 ? -25.710 2.003 6.550 1.00 67.19 191 GLY A N 1
ATOM 1491 C CA . GLY A 1 191 ? -25.209 3.194 7.247 1.00 67.19 191 GLY A CA 1
ATOM 1492 C C . GLY A 1 191 ? -23.783 3.065 7.799 1.00 67.19 191 GLY A C 1
ATOM 1493 O O . GLY A 1 191 ? -23.184 4.095 8.091 1.00 67.19 191 GLY A O 1
ATOM 1494 N N . ASP A 1 192 ? -23.215 1.854 7.879 1.00 67.38 192 ASP A N 1
ATOM 1495 C CA . ASP A 1 192 ? -21.776 1.655 8.161 1.00 67.38 192 ASP A CA 1
ATOM 1496 C C . ASP A 1 192 ? -20.924 1.961 6.920 1.00 67.38 192 ASP A C 1
ATOM 1498 O O . ASP A 1 192 ? -19.809 2.471 7.001 1.00 67.38 192 ASP A O 1
ATOM 1502 N N . VAL A 1 193 ? -21.494 1.702 5.742 1.00 63.19 193 VAL A N 1
ATOM 1503 C CA . VAL A 1 193 ? -20.926 2.072 4.448 1.00 63.19 193 VAL A CA 1
ATOM 1504 C C . VAL A 1 193 ? -21.581 3.374 3.999 1.00 63.19 193 VAL A C 1
ATOM 1506 O O . VAL A 1 193 ? -22.801 3.444 3.829 1.00 63.19 193 VAL A O 1
ATOM 1509 N N . ARG A 1 194 ? -20.775 4.420 3.798 1.00 54.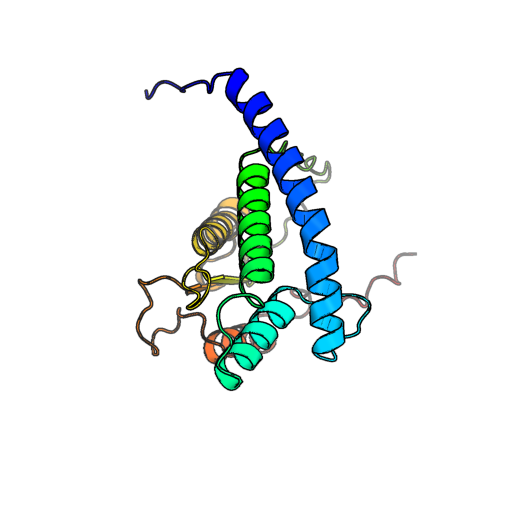03 1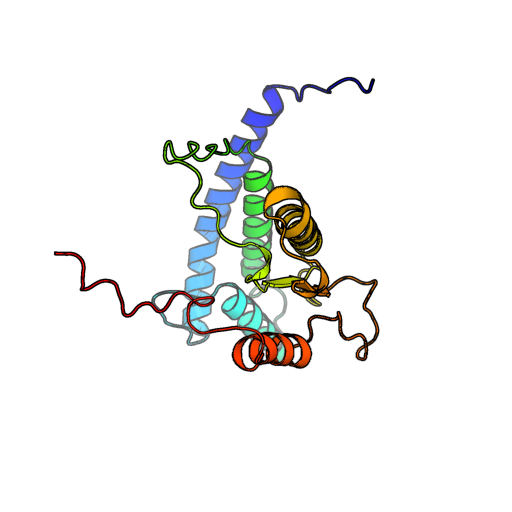94 ARG A N 1
ATOM 1510 C CA . ARG A 1 194 ? -21.248 5.728 3.330 1.00 54.03 194 ARG A CA 1
ATOM 1511 C C . ARG A 1 194 ? -21.834 5.601 1.916 1.00 54.03 194 ARG A C 1
ATOM 1513 O O . ARG A 1 194 ? -21.095 5.570 0.934 1.00 54.03 194 ARG A O 1
ATOM 1520 N N . ASP A 1 195 ? -23.163 5.545 1.809 1.00 48.12 195 ASP A N 1
ATOM 1521 C CA . ASP A 1 195 ? -23.874 5.553 0.525 1.00 48.12 195 ASP A CA 1
ATOM 1522 C C . ASP A 1 195 ? -23.718 6.939 -0.126 1.00 48.12 195 ASP A C 1
ATOM 1524 O O . ASP A 1 195 ? -24.114 7.968 0.428 1.00 48.12 195 ASP A O 1
ATOM 1528 N N . ARG A 1 196 ? -23.105 6.982 -1.313 1.00 49.53 196 ARG A N 1
ATOM 1529 C CA . ARG A 1 196 ? -22.801 8.225 -2.044 1.00 49.53 196 ARG A CA 1
ATOM 1530 C C . ARG A 1 196 ? -24.062 8.927 -2.577 1.00 49.53 196 ARG A C 1
ATOM 1532 O O . ARG A 1 196 ? -23.955 10.022 -3.114 1.00 49.53 196 ARG A O 1
ATOM 1539 N N . ARG A 1 197 ? -25.246 8.318 -2.428 1.00 48.66 197 ARG A N 1
ATOM 1540 C CA . ARG A 1 197 ? -26.522 8.791 -2.995 1.00 48.66 197 ARG A CA 1
ATOM 1541 C C . ARG A 1 197 ? -27.306 9.797 -2.140 1.00 48.66 197 ARG A C 1
ATOM 1543 O O . ARG A 1 197 ? -28.337 10.270 -2.596 1.00 48.66 197 ARG A O 1
ATOM 1550 N N . ASN A 1 198 ? -26.835 10.170 -0.948 1.00 39.97 198 ASN A N 1
ATOM 1551 C CA . ASN A 1 198 ? -27.563 11.087 -0.050 1.00 39.97 198 ASN A CA 1
ATOM 1552 C C . ASN A 1 198 ? -26.987 12.516 0.017 1.00 39.97 198 ASN A C 1
ATOM 1554 O O . ASN A 1 198 ? -27.116 13.181 1.039 1.00 39.97 198 ASN A O 1
ATOM 1558 N N . LEU A 1 199 ? -26.362 13.010 -1.058 1.00 48.94 199 LEU A N 1
ATOM 1559 C CA . LEU A 1 199 ? -25.873 14.400 -1.137 1.00 48.94 199 LEU A CA 1
ATOM 1560 C C . LEU A 1 199 ? -26.881 15.402 -1.733 1.00 48.94 199 LEU A C 1
ATOM 1562 O O . LEU A 1 199 ? -26.573 16.584 -1.793 1.00 48.94 199 LEU A O 1
ATOM 1566 N N . GLU A 1 200 ? -28.091 14.980 -2.117 1.00 44.19 200 GLU A N 1
ATOM 1567 C CA . GLU A 1 200 ? -29.097 15.878 -2.724 1.00 44.19 200 GLU A CA 1
ATOM 1568 C C . GLU A 1 200 ? -30.274 16.255 -1.808 1.00 44.19 200 GLU A C 1
ATOM 1570 O O . GLU A 1 200 ? -31.287 16.767 -2.277 1.00 44.19 200 GLU A O 1
ATOM 1575 N N . LYS A 1 201 ? -30.188 16.032 -0.491 1.00 42.97 201 LYS A N 1
ATOM 1576 C CA . LYS A 1 201 ? -31.246 16.474 0.435 1.00 42.97 201 LYS A CA 1
ATOM 1577 C C . LYS A 1 201 ? -30.688 17.136 1.684 1.00 42.97 201 LYS A C 1
ATOM 1579 O O . LYS A 1 201 ? -30.818 16.610 2.783 1.00 42.97 201 LYS A O 1
ATOM 1584 N N . VAL A 1 202 ? -30.119 18.321 1.503 1.00 42.03 202 VAL A N 1
ATOM 1585 C CA . VAL A 1 202 ? -30.122 19.347 2.547 1.00 42.03 202 VAL A CA 1
ATOM 1586 C C . VAL A 1 202 ? -30.628 20.625 1.881 1.00 42.03 202 VAL A C 1
ATOM 1588 O O . VAL A 1 202 ? -29.943 21.188 1.031 1.00 42.03 202 VAL A O 1
ATOM 1591 N N . ASN A 1 203 ? -31.881 20.966 2.195 1.00 39.12 203 ASN A N 1
ATOM 1592 C CA . ASN A 1 203 ? -32.485 22.278 1.943 1.00 39.12 203 ASN A CA 1
ATOM 1593 C C . ASN A 1 203 ? -31.823 23.336 2.825 1.00 39.12 203 ASN A C 1
ATOM 1595 O O . ASN A 1 203 ? -31.509 22.986 3.986 1.00 39.12 203 ASN A O 1
#